Protein AF-A0A817S2N6-F1 (afdb_monomer_lite)

Structure (mmCIF, N/CA/C/O backbone):
data_AF-A0A817S2N6-F1
#
_entry.id   AF-A0A817S2N6-F1
#
loop_
_atom_site.group_PDB
_atom_site.id
_atom_site.type_symbol
_atom_site.label_atom_id
_atom_site.label_alt_id
_atom_site.label_comp_id
_atom_site.label_asym_id
_atom_site.label_entity_id
_atom_site.label_seq_id
_atom_site.pdbx_PDB_ins_code
_atom_site.Cartn_x
_atom_site.Cartn_y
_atom_site.Cartn_z
_atom_site.occupancy
_atom_site.B_iso_or_equiv
_atom_site.auth_seq_id
_atom_site.auth_comp_id
_atom_site.auth_asym_id
_atom_site.auth_atom_id
_atom_site.pdbx_PDB_model_num
ATOM 1 N N . MET A 1 1 ? 34.199 -12.690 -25.382 1.00 47.97 1 MET A N 1
ATOM 2 C CA . MET A 1 1 ? 32.822 -13.001 -24.947 1.00 47.97 1 MET A CA 1
ATOM 3 C C . MET A 1 1 ? 31.916 -11.953 -25.556 1.00 47.97 1 MET A C 1
ATOM 5 O O . MET A 1 1 ? 32.226 -10.777 -25.418 1.00 47.97 1 MET A O 1
ATOM 9 N N . ILE A 1 2 ? 30.901 -12.362 -26.315 1.00 59.56 2 ILE A N 1
ATOM 10 C CA . ILE A 1 2 ? 29.943 -11.425 -26.915 1.00 59.56 2 ILE A CA 1
ATOM 11 C C . ILE A 1 2 ? 29.057 -10.921 -25.774 1.00 59.56 2 ILE A C 1
ATOM 13 O O . ILE A 1 2 ? 28.546 -11.721 -24.993 1.00 59.56 2 ILE A O 1
ATOM 17 N N . ASN A 1 3 ? 28.959 -9.603 -25.618 1.00 66.81 3 ASN A N 1
ATOM 18 C CA . ASN A 1 3 ? 28.071 -8.999 -24.636 1.00 66.81 3 ASN A CA 1
ATOM 19 C C . ASN A 1 3 ? 26.629 -9.190 -25.136 1.00 66.81 3 ASN A C 1
ATOM 21 O O . ASN A 1 3 ? 26.228 -8.535 -26.093 1.00 66.81 3 ASN A O 1
ATOM 25 N N . ASN A 1 4 ? 25.881 -10.119 -24.538 1.00 83.19 4 ASN A N 1
ATOM 26 C CA . ASN A 1 4 ? 24.525 -10.491 -24.972 1.00 83.19 4 ASN A CA 1
ATOM 27 C C . ASN A 1 4 ? 23.438 -9.524 -24.460 1.00 83.19 4 ASN A C 1
ATOM 29 O O . ASN A 1 4 ? 22.272 -9.898 -24.369 1.00 83.19 4 ASN A O 1
ATOM 33 N N . THR A 1 5 ? 23.810 -8.297 -24.092 1.00 90.06 5 THR A N 1
ATOM 34 C CA . THR A 1 5 ? 22.870 -7.281 -23.609 1.00 90.06 5 THR A CA 1
ATOM 35 C C . THR A 1 5 ? 22.311 -6.470 -24.773 1.00 90.06 5 THR A C 1
ATOM 37 O O . THR A 1 5 ? 23.061 -5.891 -25.564 1.00 90.06 5 THR A O 1
ATOM 40 N N . LEU A 1 6 ? 20.982 -6.408 -24.873 1.00 93.06 6 LEU A N 1
ATOM 41 C CA . LEU A 1 6 ? 20.291 -5.548 -25.826 1.00 93.06 6 LEU A CA 1
ATOM 42 C C . LEU A 1 6 ? 20.503 -4.087 -25.422 1.00 93.06 6 LEU A C 1
ATOM 44 O O . LEU A 1 6 ? 20.153 -3.694 -24.314 1.00 93.06 6 LEU A O 1
ATOM 48 N N . GLN A 1 7 ? 21.049 -3.285 -26.331 1.00 94.06 7 GLN A N 1
ATOM 49 C CA . GLN A 1 7 ? 21.168 -1.840 -26.151 1.00 94.06 7 GLN A CA 1
ATOM 50 C C . GLN A 1 7 ? 19.909 -1.173 -26.706 1.00 94.06 7 GLN A C 1
ATOM 52 O O . GLN A 1 7 ? 19.589 -1.352 -27.883 1.00 94.06 7 GLN A O 1
ATOM 57 N N . LEU A 1 8 ? 19.191 -0.431 -25.867 1.00 93.69 8 LEU A N 1
ATOM 58 C CA . LEU A 1 8 ? 17.909 0.182 -26.198 1.00 93.69 8 LEU A CA 1
ATOM 59 C C . LEU A 1 8 ? 17.972 1.696 -25.974 1.00 93.69 8 LEU A C 1
ATOM 61 O O . LEU A 1 8 ? 18.408 2.146 -24.921 1.00 93.69 8 LEU A O 1
ATOM 65 N N . SER A 1 9 ? 17.512 2.474 -26.951 1.00 94.69 9 SER A N 1
ATOM 66 C CA . SER A 1 9 ? 17.372 3.930 -26.849 1.00 94.69 9 SER A CA 1
ATOM 67 C C . SER A 1 9 ? 15.897 4.296 -26.992 1.00 94.69 9 SER A C 1
ATOM 69 O O . SER A 1 9 ? 15.240 3.827 -27.921 1.00 94.69 9 SER A O 1
ATOM 71 N N . LEU A 1 10 ? 15.373 5.085 -26.053 1.00 93.00 10 LEU A N 1
ATOM 72 C CA . LEU A 1 10 ? 13.946 5.396 -25.921 1.00 93.00 10 LEU A CA 1
ATOM 73 C C . LEU A 1 10 ? 13.612 6.896 -25.986 1.00 93.00 10 LEU A C 1
ATOM 75 O O . LEU A 1 10 ? 12.431 7.245 -26.038 1.00 93.00 10 LEU A O 1
ATOM 79 N N . HIS A 1 11 ? 14.601 7.794 -25.991 1.00 92.19 11 HIS A N 1
ATOM 80 C CA . HIS A 1 11 ? 14.368 9.241 -25.991 1.00 92.19 11 HIS A CA 1
ATOM 81 C C . HIS A 1 11 ? 13.501 9.697 -27.178 1.00 92.19 11 HIS A C 1
ATOM 83 O O . HIS A 1 11 ? 13.499 9.098 -28.252 1.00 92.19 11 HIS A O 1
ATOM 89 N N . GLY A 1 12 ? 12.747 10.781 -26.976 1.00 89.94 12 GLY A N 1
ATOM 90 C CA . GLY A 1 12 ? 11.820 11.308 -27.984 1.00 89.94 12 GLY A CA 1
ATOM 91 C C . GLY A 1 12 ? 10.473 10.579 -28.059 1.00 89.94 12 GLY A C 1
ATOM 92 O O . GLY A 1 12 ? 9.650 10.937 -28.899 1.00 89.94 12 GLY A O 1
ATOM 93 N N . ASN A 1 13 ? 10.223 9.607 -27.175 1.00 89.62 13 ASN A N 1
ATOM 94 C CA . ASN A 1 13 ? 8.954 8.885 -27.078 1.00 89.62 13 ASN A CA 1
ATOM 95 C C . ASN A 1 13 ? 8.232 9.190 -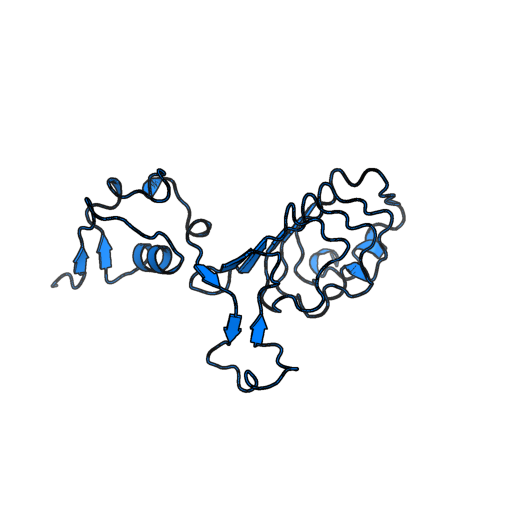25.754 1.00 89.62 13 ASN A C 1
ATOM 97 O O . ASN A 1 13 ? 8.893 9.445 -24.744 1.00 89.62 13 ASN A O 1
ATOM 101 N N . PRO A 1 14 ? 6.888 9.139 -25.722 1.00 87.88 14 PRO A N 1
ATOM 102 C CA . PRO A 1 14 ? 6.148 9.132 -24.466 1.00 87.88 14 PRO A CA 1
ATOM 103 C C . PRO A 1 14 ? 6.422 7.817 -23.724 1.00 87.88 14 PRO A C 1
ATOM 105 O O . PRO A 1 14 ? 6.141 6.739 -24.245 1.00 87.88 14 PRO A O 1
ATOM 108 N N . ILE A 1 15 ? 6.976 7.906 -22.514 1.00 87.88 15 ILE A N 1
ATOM 109 C CA . ILE A 1 15 ? 7.299 6.739 -21.687 1.00 87.88 15 ILE A CA 1
ATOM 110 C C . ILE A 1 15 ? 6.253 6.594 -20.586 1.00 87.88 15 ILE A C 1
ATOM 112 O O . ILE A 1 15 ? 5.996 7.532 -19.830 1.00 87.88 15 ILE A O 1
ATOM 116 N N . ILE A 1 16 ? 5.661 5.404 -20.496 1.00 88.81 16 ILE A N 1
ATOM 117 C CA . ILE A 1 16 ? 4.841 5.003 -19.354 1.00 88.81 16 ILE A CA 1
ATOM 118 C C . ILE A 1 16 ? 5.786 4.388 -18.328 1.00 88.81 16 ILE A C 1
ATOM 120 O O . ILE A 1 16 ? 6.458 3.400 -18.608 1.00 88.81 16 ILE A O 1
ATOM 124 N N . CYS A 1 17 ? 5.851 5.000 -17.153 1.00 88.69 17 CYS A N 1
ATOM 125 C CA . CYS A 1 17 ? 6.746 4.593 -16.077 1.00 88.69 17 CYS A CA 1
ATOM 126 C C . CYS A 1 17 ? 5.993 3.817 -15.004 1.00 88.69 17 CYS A C 1
ATOM 128 O O . CYS A 1 17 ? 5.901 4.241 -13.854 1.00 88.69 17 CYS A O 1
ATOM 130 N N . ASP A 1 18 ? 5.390 2.717 -15.427 1.00 92.12 18 ASP A N 1
ATOM 131 C CA . ASP A 1 18 ? 4.678 1.802 -14.549 1.00 92.12 18 ASP A CA 1
ATOM 132 C C . ASP A 1 18 ? 5.643 0.790 -13.906 1.00 92.12 18 ASP A C 1
ATOM 134 O O . ASP A 1 18 ? 6.869 0.874 -14.044 1.00 92.12 18 ASP A O 1
ATOM 138 N N . CYS A 1 19 ? 5.089 -0.187 -13.192 1.00 91.94 19 CYS A N 1
ATOM 139 C CA . CYS A 1 19 ? 5.872 -1.217 -12.523 1.00 91.94 19 CYS A CA 1
ATOM 140 C C . CYS A 1 19 ? 6.750 -2.053 -13.471 1.00 91.94 19 CYS A C 1
ATOM 142 O O . CYS A 1 19 ? 7.819 -2.503 -13.057 1.00 91.94 19 CYS A O 1
ATOM 144 N N . TRP A 1 20 ? 6.356 -2.226 -14.738 1.00 89.88 20 TRP A N 1
ATOM 145 C CA . TRP A 1 20 ? 7.145 -2.972 -15.720 1.00 89.88 20 TRP A CA 1
ATOM 146 C C . TRP A 1 20 ? 8.377 -2.199 -16.159 1.00 89.88 20 TRP A C 1
ATOM 148 O O . TRP A 1 20 ? 9.447 -2.788 -16.327 1.00 89.88 20 TRP A O 1
ATOM 158 N N . PHE A 1 21 ? 8.253 -0.878 -16.294 1.00 90.31 21 PHE A N 1
ATOM 159 C CA . PHE A 1 21 ? 9.410 -0.028 -16.543 1.00 90.31 21 PHE A CA 1
ATOM 160 C C . PHE A 1 21 ? 10.449 -0.186 -15.425 1.00 90.31 21 PHE A C 1
ATOM 162 O O . PHE A 1 21 ? 11.628 -0.408 -15.706 1.00 90.31 21 PHE A O 1
ATOM 169 N N . GLY A 1 22 ? 10.005 -0.196 -14.164 1.00 86.12 22 GLY A N 1
ATOM 170 C CA . GLY A 1 22 ? 10.863 -0.478 -13.012 1.00 86.12 22 GLY A CA 1
ATOM 171 C C . GLY A 1 22 ? 11.560 -1.844 -13.081 1.00 86.12 22 GLY A C 1
ATOM 172 O O . GLY A 1 22 ? 12.724 -1.957 -12.694 1.00 86.12 22 GLY A O 1
ATOM 173 N N . SER A 1 23 ? 10.904 -2.890 -13.593 1.00 86.50 23 SER A N 1
ATOM 174 C CA . SER A 1 23 ? 11.548 -4.199 -13.800 1.00 86.50 23 SER A CA 1
ATOM 175 C C . SER A 1 23 ? 12.630 -4.149 -14.880 1.00 86.50 23 SER A C 1
ATOM 177 O O . SER A 1 23 ? 13.679 -4.775 -14.733 1.00 86.50 23 SER A O 1
ATOM 179 N N . ILE A 1 24 ? 12.393 -3.399 -15.962 1.00 88.50 24 ILE A N 1
ATOM 180 C CA . ILE A 1 24 ? 13.345 -3.262 -17.072 1.00 88.50 24 ILE A CA 1
ATOM 181 C C . ILE A 1 24 ? 14.620 -2.550 -16.614 1.00 88.50 24 ILE A C 1
ATOM 183 O O . ILE A 1 24 ? 15.704 -2.957 -17.027 1.00 88.50 24 ILE A O 1
ATOM 187 N N . LEU A 1 25 ? 14.517 -1.550 -15.732 1.00 86.19 25 LEU A N 1
ATOM 188 C CA . LEU A 1 25 ? 15.686 -0.850 -15.178 1.00 86.19 25 LEU A CA 1
ATOM 189 C C . LEU A 1 25 ? 16.658 -1.779 -14.437 1.00 86.19 25 LEU A C 1
ATOM 191 O O . LEU A 1 25 ? 17.858 -1.520 -14.430 1.00 86.19 25 LEU A O 1
ATOM 195 N N . ASN A 1 26 ? 16.153 -2.873 -13.865 1.00 84.19 26 ASN A N 1
ATOM 196 C CA . ASN A 1 26 ? 16.953 -3.875 -13.157 1.00 84.19 26 ASN A CA 1
ATOM 197 C C . ASN A 1 26 ? 17.271 -5.112 -14.017 1.00 84.19 26 ASN A C 1
ATOM 199 O O . ASN A 1 26 ? 17.783 -6.112 -13.509 1.00 84.19 26 ASN A O 1
ATOM 203 N N . SER A 1 27 ? 16.959 -5.077 -15.315 1.00 88.06 27 SER A N 1
ATOM 204 C CA . SER A 1 27 ? 17.181 -6.202 -16.221 1.00 88.06 27 SER A CA 1
ATOM 205 C C . SER A 1 27 ? 18.669 -6.435 -16.468 1.00 88.06 27 SER A C 1
ATOM 207 O O . SER A 1 27 ? 19.408 -5.535 -16.854 1.00 88.06 27 SER A O 1
ATOM 209 N N . SER A 1 28 ? 19.108 -7.687 -16.348 1.00 91.06 28 SER A N 1
ATOM 210 C CA . SER A 1 28 ? 20.457 -8.101 -16.751 1.00 91.06 28 SER A CA 1
ATOM 211 C C . SER A 1 28 ? 20.616 -8.253 -18.269 1.00 91.06 28 SER A C 1
ATOM 213 O O . SER A 1 28 ? 21.734 -8.439 -18.751 1.00 91.06 28 SER A O 1
ATOM 215 N N . PHE A 1 29 ? 19.518 -8.183 -19.029 1.00 91.94 29 PHE A N 1
ATOM 216 C CA . PHE A 1 29 ? 19.492 -8.445 -20.472 1.00 91.94 29 PHE A CA 1
ATOM 217 C C . PHE A 1 29 ? 19.252 -7.193 -21.320 1.00 91.94 29 PHE A C 1
ATOM 219 O O . PHE A 1 29 ? 19.600 -7.193 -22.500 1.00 91.94 29 PHE A O 1
ATOM 226 N N . ILE A 1 30 ? 18.666 -6.139 -20.747 1.00 93.19 30 ILE A N 1
ATOM 227 C CA . ILE A 1 30 ? 18.321 -4.896 -21.448 1.00 93.19 30 ILE A CA 1
ATOM 228 C C . ILE A 1 30 ? 19.081 -3.746 -20.798 1.00 93.19 30 ILE A C 1
ATOM 230 O O . ILE A 1 30 ? 18.975 -3.538 -19.596 1.00 93.19 30 ILE A O 1
ATOM 234 N N . ASN A 1 31 ? 19.810 -2.978 -21.603 1.00 92.88 31 ASN A N 1
ATOM 235 C CA . ASN A 1 31 ? 20.480 -1.759 -21.176 1.00 92.88 31 ASN A CA 1
ATOM 236 C C . ASN A 1 31 ? 19.868 -0.552 -21.893 1.00 92.88 31 ASN A C 1
ATOM 238 O O . ASN A 1 31 ? 19.996 -0.428 -23.114 1.00 92.88 31 ASN A O 1
ATOM 242 N N . ILE A 1 32 ? 19.221 0.340 -21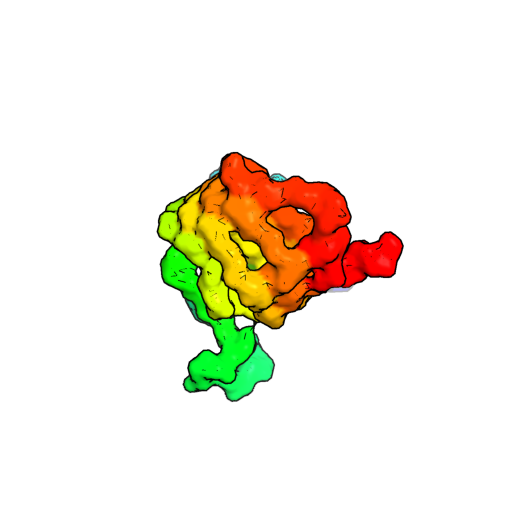.140 1.00 93.50 32 ILE A N 1
ATOM 243 C CA . ILE A 1 32 ? 18.681 1.594 -21.676 1.00 93.50 32 ILE A CA 1
ATOM 244 C C . ILE A 1 32 ? 19.816 2.620 -21.746 1.00 93.50 32 ILE A C 1
ATOM 246 O O . ILE A 1 32 ? 20.280 3.127 -20.727 1.00 93.50 32 ILE A O 1
ATOM 250 N N . THR A 1 33 ? 20.276 2.931 -22.956 1.00 94.06 33 THR A N 1
ATOM 251 C CA . THR A 1 33 ? 21.488 3.734 -23.179 1.00 94.06 33 THR A CA 1
ATOM 252 C C . THR A 1 33 ? 21.296 5.226 -22.925 1.00 94.06 33 THR A C 1
ATOM 254 O O . THR A 1 33 ? 22.266 5.944 -22.703 1.00 94.06 33 THR A O 1
ATOM 257 N N . ASP A 1 34 ? 20.056 5.706 -22.974 1.00 93.81 34 ASP A N 1
ATOM 258 C CA . ASP A 1 34 ? 19.673 7.115 -22.863 1.00 93.81 34 ASP A CA 1
ATOM 259 C C . ASP A 1 34 ? 18.777 7.391 -21.649 1.00 93.81 34 ASP A C 1
ATOM 261 O O . ASP A 1 34 ? 17.991 8.338 -21.648 1.00 93.81 34 ASP A O 1
ATOM 265 N N . LEU A 1 35 ? 18.931 6.588 -20.591 1.00 91.25 35 LEU A N 1
ATOM 266 C CA . LEU A 1 35 ? 18.132 6.661 -19.365 1.00 91.25 35 LEU A CA 1
ATOM 267 C C . LEU A 1 35 ? 18.063 8.078 -18.764 1.00 91.25 35 LEU A C 1
ATOM 269 O O . LEU A 1 35 ? 17.015 8.497 -18.277 1.00 91.25 35 LEU A O 1
ATOM 273 N N . SER A 1 36 ? 19.156 8.843 -18.844 1.00 91.94 36 SER A N 1
ATOM 274 C CA . SER A 1 36 ? 19.243 10.217 -18.327 1.00 91.94 36 SER A CA 1
ATOM 275 C C . SER A 1 36 ? 18.362 11.229 -19.069 1.00 91.94 36 SER A C 1
ATOM 277 O O . SER A 1 36 ? 18.071 12.293 -18.521 1.00 91.94 36 SER A O 1
ATOM 279 N N . LEU A 1 37 ? 17.937 10.912 -20.295 1.00 92.94 37 LEU A N 1
ATOM 280 C CA . LEU A 1 37 ? 17.066 11.753 -21.118 1.00 92.94 37 LEU A CA 1
ATOM 281 C C . LEU A 1 37 ? 15.582 11.424 -20.929 1.00 92.94 37 LEU A C 1
ATOM 283 O O . LEU A 1 37 ? 14.726 12.169 -21.407 1.00 92.94 37 LEU A O 1
ATOM 287 N N . LEU A 1 38 ? 15.270 10.316 -20.257 1.00 92.00 38 LEU A N 1
ATOM 288 C CA . LEU A 1 38 ? 13.899 9.877 -20.051 1.00 92.00 38 LEU A CA 1
ATOM 289 C C . LEU A 1 38 ? 13.261 10.604 -18.865 1.00 92.00 38 LEU A C 1
ATOM 291 O O . LEU A 1 38 ? 13.922 10.971 -17.886 1.00 92.00 38 LEU A O 1
ATOM 295 N N . GLN A 1 39 ? 11.950 10.811 -18.966 1.00 89.50 39 GLN A N 1
ATOM 296 C CA . GLN A 1 39 ? 11.157 11.489 -17.949 1.00 89.50 39 GLN A CA 1
ATOM 297 C C . GLN A 1 39 ? 9.837 10.758 -17.708 1.00 89.50 39 GLN A C 1
ATOM 299 O O . GLN A 1 39 ? 9.187 10.313 -18.652 1.00 89.50 39 GLN A O 1
ATOM 304 N N . CYS A 1 40 ? 9.423 10.723 -16.446 1.00 86.19 40 CYS A N 1
ATOM 305 C CA . CYS A 1 40 ? 8.146 10.195 -15.980 1.00 86.19 40 CYS A CA 1
ATOM 306 C C . CYS A 1 40 ? 7.390 11.325 -15.291 1.00 86.19 40 CYS A C 1
ATOM 308 O O . CYS A 1 40 ? 7.898 11.881 -14.321 1.00 86.19 40 CYS A O 1
ATOM 310 N N . ASN A 1 41 ? 6.200 11.702 -15.768 1.00 83.06 41 ASN A N 1
ATOM 311 C CA . ASN A 1 41 ? 5.416 12.797 -15.171 1.00 83.06 41 ASN A CA 1
ATOM 312 C C . ASN A 1 41 ? 6.258 14.069 -14.919 1.00 83.06 41 ASN A C 1
ATOM 314 O O . ASN A 1 41 ? 6.224 14.640 -13.830 1.00 83.06 41 ASN A O 1
ATOM 318 N N . SER A 1 42 ? 7.081 14.463 -15.899 1.00 84.88 42 SER A N 1
ATOM 319 C CA . SER A 1 42 ? 8.016 15.604 -15.820 1.00 84.88 42 SER A CA 1
ATOM 320 C C . SER A 1 42 ? 9.158 15.480 -14.795 1.00 84.88 42 SER A C 1
ATOM 322 O O . SER A 1 42 ? 9.854 16.461 -14.541 1.00 84.88 42 SER A O 1
ATOM 324 N N . HIS A 1 43 ? 9.401 14.290 -14.245 1.00 86.50 43 HIS A N 1
ATOM 325 C CA . HIS A 1 43 ? 10.529 13.995 -13.361 1.00 86.50 43 HIS A CA 1
ATOM 326 C C . HIS A 1 43 ? 11.576 13.151 -14.088 1.00 86.50 43 HIS A C 1
ATOM 328 O O . HIS A 1 43 ? 11.235 12.249 -14.851 1.00 86.50 43 HIS A O 1
ATOM 334 N N . SER A 1 44 ? 12.859 13.438 -13.858 1.00 87.81 44 SER A N 1
ATOM 335 C CA . SER A 1 44 ? 13.949 12.620 -14.400 1.00 87.81 44 SER A CA 1
ATOM 336 C C . SER A 1 44 ? 13.990 11.260 -13.709 1.00 87.81 44 SER A C 1
ATOM 338 O O . SER A 1 44 ? 13.974 11.192 -12.480 1.00 87.81 44 SER A O 1
ATOM 340 N N . ILE A 1 45 ? 14.134 10.199 -14.505 1.00 87.88 45 ILE A N 1
ATOM 341 C CA . ILE A 1 45 ? 14.218 8.815 -14.017 1.00 87.88 45 ILE A CA 1
ATOM 342 C C . ILE A 1 45 ? 15.406 8.608 -13.074 1.00 87.88 45 ILE A C 1
ATOM 344 O O . ILE A 1 45 ? 15.309 7.848 -12.117 1.00 87.88 45 ILE A O 1
ATOM 348 N N . MET A 1 46 ? 16.499 9.345 -13.279 1.00 85.88 46 MET A N 1
ATOM 349 C CA . MET A 1 46 ? 17.706 9.260 -12.446 1.00 85.88 46 MET A CA 1
ATOM 350 C C . MET A 1 46 ? 17.472 9.650 -10.979 1.00 85.88 46 MET A C 1
ATOM 352 O O . MET A 1 46 ? 18.280 9.300 -10.124 1.00 85.88 46 MET A O 1
ATOM 356 N N . ASN A 1 47 ? 16.390 10.379 -10.694 1.00 84.94 47 ASN A N 1
ATOM 357 C CA . ASN A 1 4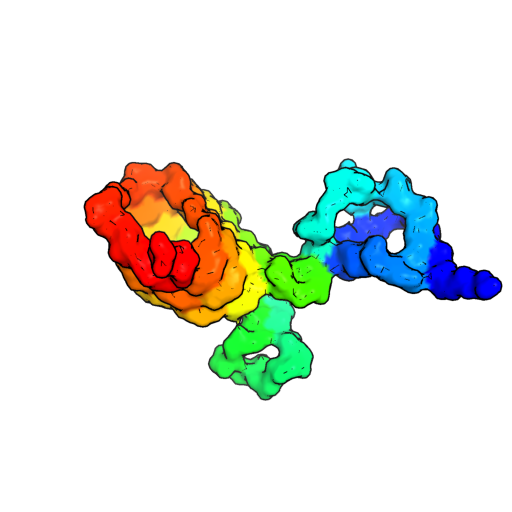7 ? 16.043 10.843 -9.351 1.00 84.94 47 ASN A CA 1
ATOM 358 C C . ASN A 1 47 ? 14.920 10.013 -8.707 1.00 84.94 47 ASN A C 1
ATOM 360 O O . ASN A 1 47 ? 14.456 10.370 -7.626 1.00 84.94 47 ASN A O 1
ATOM 364 N N . MET A 1 48 ? 14.451 8.955 -9.373 1.00 84.75 48 MET A N 1
ATOM 365 C CA . MET A 1 48 ? 13.358 8.104 -8.903 1.00 84.75 48 MET A CA 1
ATOM 366 C C . MET A 1 48 ? 13.908 6.829 -8.253 1.00 84.75 48 MET A C 1
ATOM 368 O O . MET A 1 48 ? 14.920 6.284 -8.692 1.00 84.75 48 MET A O 1
ATOM 372 N N . SER A 1 49 ? 13.242 6.351 -7.203 1.00 84.00 49 SER A N 1
ATOM 373 C CA . SER A 1 49 ? 13.499 5.051 -6.580 1.00 84.00 49 SER A CA 1
ATOM 374 C C . SER A 1 49 ? 12.616 3.960 -7.194 1.00 84.00 49 SER A C 1
ATOM 376 O O . SER A 1 49 ? 11.646 4.243 -7.899 1.00 84.00 49 SER A O 1
ATOM 378 N N . GLN A 1 50 ? 12.928 2.692 -6.900 1.00 79.38 50 GLN A N 1
ATOM 379 C CA . GLN A 1 50 ? 12.143 1.548 -7.376 1.00 79.38 50 GLN A CA 1
ATOM 380 C C . GLN A 1 50 ? 10.664 1.644 -6.968 1.00 79.38 50 GLN A C 1
ATOM 382 O O . GLN A 1 50 ? 9.784 1.311 -7.757 1.00 79.38 50 GLN A O 1
ATOM 387 N N . ASP A 1 51 ? 10.392 2.167 -5.772 1.00 80.31 51 ASP A N 1
ATOM 388 C CA . ASP A 1 51 ? 9.040 2.304 -5.218 1.00 80.31 51 ASP A CA 1
ATOM 389 C C . ASP A 1 51 ? 8.177 3.328 -5.975 1.00 80.31 51 ASP A C 1
ATOM 391 O O . ASP A 1 51 ? 6.967 3.393 -5.775 1.00 80.31 51 ASP A O 1
ATOM 395 N N . ASN A 1 52 ? 8.775 4.136 -6.860 1.00 85.31 52 ASN A N 1
ATOM 396 C CA . ASN A 1 52 ? 8.030 5.061 -7.711 1.00 85.31 52 ASN A CA 1
ATOM 397 C C . ASN A 1 52 ? 7.409 4.389 -8.948 1.00 85.31 52 ASN A C 1
ATOM 399 O O . ASN A 1 52 ? 6.562 5.005 -9.596 1.00 85.31 52 ASN A O 1
ATOM 403 N N . PHE A 1 53 ? 7.814 3.161 -9.284 1.00 91.44 53 PHE A N 1
ATOM 404 C CA . PHE A 1 53 ? 7.330 2.427 -10.454 1.00 91.44 53 PHE A CA 1
ATOM 405 C C . PHE A 1 53 ? 6.228 1.452 -10.044 1.00 91.44 53 PHE A C 1
ATOM 407 O O . PHE A 1 53 ? 6.493 0.326 -9.623 1.00 91.44 53 PHE A O 1
ATOM 414 N N . LEU A 1 54 ? 4.977 1.897 -10.170 1.00 93.75 54 LEU A N 1
ATOM 415 C CA . LEU A 1 54 ? 3.803 1.152 -9.722 1.00 93.75 54 LEU A CA 1
ATOM 416 C C . LEU A 1 54 ? 2.788 0.980 -10.855 1.00 93.75 54 LEU A C 1
ATOM 418 O O . LEU A 1 54 ? 2.604 1.868 -11.687 1.00 93.75 54 LEU A O 1
ATOM 422 N N . CYS A 1 55 ? 2.114 -0.164 -10.868 1.00 94.75 55 CYS A N 1
ATOM 423 C CA . CYS A 1 55 ? 0.994 -0.457 -11.750 1.00 94.75 55 CYS A CA 1
ATOM 424 C C . CYS A 1 55 ? -0.313 -0.344 -10.974 1.00 94.75 55 CYS A C 1
ATOM 426 O O . CYS A 1 55 ? -0.399 -0.794 -9.832 1.00 94.75 55 CYS A O 1
ATOM 428 N N . SER A 1 56 ? -1.331 0.245 -11.598 1.00 95.06 56 SER A N 1
ATOM 429 C CA . SER A 1 56 ? -2.684 0.256 -11.053 1.00 95.06 56 SER A CA 1
ATOM 430 C C . SER A 1 56 ? -3.473 -0.963 -11.514 1.00 95.06 56 SER A C 1
ATOM 432 O O . SER A 1 56 ? -3.270 -1.474 -12.616 1.00 95.06 56 SER A O 1
ATOM 434 N N . TYR A 1 57 ? -4.403 -1.416 -10.678 1.00 94.31 57 TYR A N 1
ATOM 435 C CA . TYR A 1 57 ? -5.309 -2.504 -11.024 1.00 94.31 57 TYR A CA 1
ATOM 436 C C . TYR A 1 57 ? -6.696 -2.267 -10.420 1.00 94.31 57 TYR A C 1
ATOM 438 O O . TYR A 1 57 ? -6.835 -1.644 -9.368 1.00 94.31 57 TYR A O 1
ATOM 446 N N . SER A 1 58 ? -7.730 -2.761 -11.100 1.00 93.06 58 SER A N 1
ATOM 447 C CA . SER A 1 58 ? -9.105 -2.800 -10.582 1.00 93.06 58 SER A CA 1
ATOM 448 C C . SER A 1 58 ? -9.455 -4.167 -9.998 1.00 93.06 58 SER A C 1
ATOM 450 O O . SER A 1 58 ? -10.167 -4.257 -9.004 1.00 93.06 58 SER A O 1
ATOM 452 N N . GLN A 1 59 ? -8.929 -5.229 -10.601 1.00 91.00 59 GLN A N 1
ATOM 453 C CA . GLN A 1 59 ? -9.032 -6.604 -10.132 1.00 91.00 59 GLN A CA 1
ATOM 454 C C . GLN A 1 59 ? -7.749 -7.353 -10.486 1.00 91.00 59 GLN A C 1
ATOM 456 O O . GLN A 1 59 ? -7.158 -7.116 -11.543 1.00 91.00 59 GLN A O 1
ATOM 461 N N . TYR A 1 60 ? -7.317 -8.243 -9.605 1.00 89.69 60 TYR A N 1
ATOM 462 C CA . TYR A 1 60 ? -6.170 -9.106 -9.824 1.00 89.69 60 TYR A CA 1
ATOM 463 C C . TYR A 1 60 ? -6.435 -10.482 -9.226 1.00 89.69 60 TYR A C 1
ATOM 465 O O . TYR A 1 60 ? -6.906 -10.615 -8.099 1.00 89.69 60 TYR A O 1
ATOM 473 N N . CYS A 1 61 ? -6.104 -11.503 -10.001 1.00 88.62 61 CYS A N 1
ATOM 474 C CA . CYS A 1 61 ? -6.141 -12.894 -9.597 1.00 88.62 61 CYS A CA 1
ATOM 475 C C . CYS A 1 61 ? -4.736 -13.452 -9.811 1.00 88.62 61 CYS A C 1
ATOM 477 O O . CYS A 1 61 ? -4.226 -13.418 -10.935 1.00 88.62 61 CYS A O 1
ATOM 479 N N . ALA A 1 62 ? -4.101 -13.926 -8.739 1.00 82.81 62 ALA A N 1
ATOM 480 C CA . ALA A 1 62 ? -2.783 -14.540 -8.843 1.00 82.81 62 ALA A CA 1
ATOM 481 C C . ALA A 1 62 ? -2.848 -15.807 -9.713 1.00 82.81 62 ALA A C 1
ATOM 483 O O . ALA A 1 62 ? -3.839 -16.534 -9.698 1.00 82.81 62 ALA A O 1
ATOM 484 N N . SER A 1 63 ? -1.801 -16.088 -10.490 1.00 83.62 63 SER A N 1
ATOM 485 C CA . SER A 1 63 ? -1.808 -17.206 -11.450 1.00 83.62 63 SER A CA 1
ATOM 486 C C . SER A 1 63 ? -1.939 -18.592 -10.805 1.00 83.62 63 SER A C 1
ATOM 488 O O . SER A 1 63 ? -2.339 -19.545 -11.465 1.00 83.62 63 SER A O 1
ATOM 490 N N . ASP A 1 64 ? -1.571 -18.714 -9.533 1.00 85.62 64 ASP A N 1
ATOM 491 C CA . ASP A 1 64 ? -1.689 -19.912 -8.699 1.00 85.62 64 ASP A CA 1
ATOM 492 C C . ASP A 1 64 ? -3.034 -19.999 -7.949 1.00 85.62 64 ASP A C 1
ATOM 494 O O . ASP A 1 64 ? -3.322 -20.997 -7.283 1.00 85.62 64 ASP A O 1
ATOM 498 N N . CYS A 1 65 ? -3.896 -18.991 -8.092 1.00 88.56 65 CYS A N 1
ATOM 499 C CA . CYS A 1 65 ? -5.203 -18.937 -7.460 1.00 88.56 65 CYS A CA 1
ATOM 500 C C . CYS A 1 65 ? -6.226 -19.799 -8.214 1.00 88.56 65 CYS A C 1
ATOM 502 O O . CYS A 1 65 ? -6.536 -19.564 -9.380 1.00 88.56 65 CYS A O 1
ATOM 504 N N . SER A 1 66 ? -6.796 -20.796 -7.533 1.00 90.75 66 SER A N 1
ATOM 505 C CA . SER A 1 66 ? -7.759 -21.737 -8.135 1.00 90.75 66 SER A CA 1
ATOM 506 C C . SER A 1 66 ? -9.230 -21.332 -7.968 1.00 90.75 66 SER A C 1
ATOM 508 O O . SER A 1 66 ? -10.108 -22.055 -8.432 1.00 90.75 66 SER A O 1
ATOM 510 N N . CYS A 1 67 ? -9.523 -20.227 -7.274 1.00 91.00 67 CYS A N 1
ATOM 511 C CA . CYS A 1 67 ? -10.880 -19.880 -6.838 1.00 91.00 67 CYS A CA 1
ATOM 512 C C . CYS A 1 67 ? -11.466 -18.601 -7.453 1.00 91.00 67 CYS A C 1
ATOM 514 O O . CYS A 1 67 ? -12.524 -18.173 -7.009 1.00 91.00 67 CYS A O 1
ATOM 516 N N . CYS A 1 68 ? -10.820 -17.980 -8.445 1.00 85.75 68 CYS A N 1
ATOM 517 C CA . CYS A 1 68 ? -11.186 -16.624 -8.892 1.00 85.75 68 CYS A CA 1
ATOM 518 C C . CYS A 1 68 ? -12.577 -16.483 -9.523 1.00 85.75 68 CYS A C 1
ATOM 520 O O . CYS A 1 68 ? -13.061 -15.365 -9.672 1.00 85.75 68 CYS A O 1
ATOM 522 N N . ASP A 1 69 ? -13.237 -17.596 -9.838 1.00 86.94 69 ASP A N 1
ATOM 523 C CA . ASP A 1 69 ? -14.627 -17.608 -10.299 1.00 86.94 69 ASP A CA 1
ATOM 524 C C . ASP A 1 69 ? -15.651 -17.584 -9.143 1.00 86.94 69 ASP A C 1
ATOM 526 O O . ASP A 1 69 ? -16.857 -17.513 -9.384 1.00 86.94 69 ASP A O 1
ATOM 530 N N . PHE A 1 70 ? -15.201 -17.660 -7.884 1.00 86.38 70 PHE A N 1
ATOM 531 C CA . PHE A 1 70 ? -16.051 -17.700 -6.693 1.00 86.38 70 PHE A CA 1
ATOM 532 C C . PHE A 1 70 ? -15.965 -16.400 -5.884 1.00 86.38 70 PHE A C 1
ATOM 534 O O . PHE A 1 70 ? -14.904 -15.797 -5.751 1.00 86.38 70 PHE A O 1
ATOM 541 N N . GLU A 1 71 ? -17.087 -16.006 -5.273 1.00 75.12 71 GLU A N 1
ATOM 542 C CA . GLU A 1 71 ? -17.170 -14.803 -4.428 1.00 75.12 71 GLU A CA 1
ATOM 543 C C . GLU A 1 71 ? -16.306 -14.900 -3.159 1.00 75.12 71 GLU A C 1
ATOM 545 O O . GLU A 1 71 ? -15.765 -13.899 -2.697 1.00 75.12 71 GLU A O 1
ATOM 550 N N . ALA A 1 72 ? -16.146 -16.103 -2.605 1.00 79.81 72 ALA A N 1
ATOM 551 C CA . ALA A 1 72 ? -15.286 -16.364 -1.455 1.00 79.81 72 ALA A CA 1
ATOM 552 C C . ALA A 1 72 ? -13.903 -16.838 -1.928 1.00 79.81 72 ALA A C 1
ATOM 554 O O . ALA A 1 72 ? -13.592 -18.028 -1.858 1.00 79.81 72 ALA A O 1
ATOM 555 N N . CYS A 1 73 ? -13.106 -15.914 -2.468 1.00 84.62 73 CYS A N 1
ATOM 556 C CA . CYS A 1 73 ? -11.760 -16.205 -2.949 1.00 84.62 73 CYS A CA 1
ATOM 557 C C . CYS A 1 73 ? -10.740 -15.190 -2.433 1.00 84.62 73 CYS A C 1
ATOM 559 O O . CYS A 1 73 ? -10.637 -14.073 -2.933 1.00 84.62 73 CYS A O 1
ATOM 561 N N . ASP A 1 74 ? -9.945 -15.621 -1.461 1.00 78.00 74 ASP A N 1
ATOM 562 C CA . ASP A 1 74 ? -8.987 -14.775 -0.746 1.00 78.00 74 ASP A CA 1
ATOM 563 C C . ASP A 1 74 ? -7.867 -14.227 -1.656 1.00 78.00 74 ASP A C 1
ATOM 565 O O . ASP A 1 74 ? -7.407 -13.097 -1.496 1.00 78.00 74 ASP A O 1
ATOM 569 N N . CYS A 1 75 ? -7.477 -14.991 -2.684 1.00 83.25 75 CYS A N 1
ATOM 570 C CA . CYS A 1 75 ? -6.483 -14.579 -3.680 1.00 83.25 75 CYS A CA 1
ATOM 571 C C . CYS A 1 75 ? -7.060 -13.784 -4.866 1.00 83.25 75 CYS A C 1
ATOM 573 O O . CYS A 1 75 ? -6.299 -13.363 -5.743 1.00 83.25 75 CYS A O 1
ATOM 575 N N . HIS A 1 76 ? -8.375 -13.533 -4.886 1.00 88.19 76 HIS A N 1
ATOM 576 C CA . HIS A 1 76 ? -9.001 -12.608 -5.826 1.00 88.19 76 HIS A CA 1
ATOM 577 C C . HIS A 1 76 ? -9.082 -11.209 -5.203 1.00 88.19 76 HIS A C 1
ATOM 579 O O . HIS A 1 76 ? -9.962 -10.888 -4.407 1.00 88.19 76 HIS A O 1
ATOM 585 N N . SER A 1 77 ? -8.129 -10.358 -5.570 1.00 87.31 77 SER A N 1
ATOM 586 C CA . SER A 1 77 ? -8.028 -8.991 -5.065 1.00 87.31 77 SER A CA 1
ATOM 587 C C . SER A 1 77 ? -8.864 -8.045 -5.920 1.00 87.31 77 SER A C 1
ATOM 589 O O . SER A 1 77 ? -8.524 -7.786 -7.074 1.00 87.31 77 SER A O 1
ATOM 591 N N . VAL A 1 78 ? -9.931 -7.493 -5.345 1.00 88.81 78 VAL A N 1
ATOM 592 C CA . VAL A 1 78 ? -10.750 -6.448 -5.974 1.00 88.81 78 VAL A CA 1
ATOM 593 C C . VAL A 1 78 ? -10.413 -5.106 -5.336 1.00 88.81 78 VAL A C 1
ATOM 595 O O . VAL A 1 78 ? -10.461 -4.960 -4.116 1.00 88.81 78 VAL A O 1
ATOM 598 N N . CYS A 1 79 ? -10.065 -4.120 -6.159 1.00 92.25 79 CYS A N 1
ATOM 599 C CA . CYS A 1 79 ? -9.814 -2.772 -5.676 1.00 92.25 79 CYS A CA 1
ATOM 600 C C . CYS A 1 79 ? -11.145 -2.064 -5.363 1.00 92.25 79 CYS A C 1
ATOM 602 O O . CYS A 1 79 ? -12.017 -2.031 -6.237 1.00 92.25 79 CYS A O 1
ATOM 604 N N . PRO A 1 80 ? -11.322 -1.468 -4.166 1.00 91.12 80 PRO A N 1
ATOM 605 C CA . PRO A 1 80 ? -12.516 -0.683 -3.864 1.00 91.12 80 PRO A CA 1
ATOM 606 C C . PRO A 1 80 ? -12.697 0.476 -4.853 1.00 91.12 80 PRO A C 1
ATOM 608 O O . PRO A 1 80 ? -11.727 1.142 -5.214 1.00 91.12 80 PRO A O 1
ATOM 611 N N . SER A 1 81 ? -13.938 0.748 -5.263 1.00 90.94 81 SER A N 1
ATOM 612 C CA . SER A 1 81 ? -14.273 1.740 -6.300 1.00 90.94 81 SER A CA 1
ATOM 613 C C . SER A 1 81 ? -13.819 3.166 -5.985 1.00 90.94 81 SER A C 1
ATOM 615 O O . SER A 1 81 ? -13.541 3.960 -6.883 1.00 90.94 81 SER A O 1
ATOM 617 N N . GLU A 1 82 ? -13.762 3.502 -4.706 1.00 92.88 82 GLU A N 1
ATOM 618 C CA . GLU A 1 82 ? -13.375 4.800 -4.183 1.00 92.88 82 GLU A CA 1
ATOM 619 C C . GLU A 1 82 ? -11.852 4.951 -4.105 1.00 92.88 82 GLU A C 1
ATOM 621 O O . GLU A 1 82 ? -11.354 6.068 -3.967 1.00 92.88 82 GLU A O 1
ATOM 626 N N . CYS A 1 83 ? -11.110 3.849 -4.206 1.00 95.31 83 CYS A N 1
ATOM 627 C CA . CYS A 1 83 ? -9.682 3.793 -3.948 1.00 95.31 83 CYS A CA 1
ATOM 628 C C . CYS A 1 83 ? -8.865 3.591 -5.230 1.00 95.31 83 CYS A C 1
ATOM 630 O O . CYS A 1 83 ? -9.366 3.221 -6.290 1.00 95.31 83 CYS A O 1
ATOM 632 N N . LEU A 1 84 ? -7.565 3.855 -5.122 1.00 95.81 84 LEU A N 1
ATOM 633 C CA . LEU A 1 84 ? -6.562 3.514 -6.122 1.00 95.81 84 LEU A CA 1
ATOM 634 C C . LEU A 1 84 ? -5.654 2.430 -5.540 1.00 95.81 84 LEU A C 1
ATOM 636 O O . LEU A 1 84 ? -4.980 2.666 -4.538 1.00 95.81 84 LEU A O 1
ATOM 640 N N . CYS A 1 85 ? -5.621 1.261 -6.171 1.00 96.06 85 CYS A N 1
ATOM 641 C CA . CYS A 1 85 ? -4.743 0.169 -5.770 1.00 96.06 85 CYS A CA 1
ATOM 642 C C . CYS A 1 85 ? -3.535 0.111 -6.697 1.00 96.06 85 CYS A C 1
ATOM 644 O O . CYS A 1 85 ? -3.678 0.174 -7.920 1.00 96.06 85 CYS A O 1
ATOM 646 N N . LEU A 1 86 ? -2.352 0.025 -6.098 1.00 95.75 86 LEU A N 1
ATOM 647 C CA . LEU A 1 86 ? -1.060 0.097 -6.760 1.00 95.75 86 LEU A CA 1
ATOM 648 C C . LEU A 1 86 ? -0.182 -1.065 -6.310 1.00 95.75 86 LEU A C 1
ATOM 650 O O . LEU A 1 86 ? -0.196 -1.430 -5.136 1.00 95.75 86 LEU A O 1
ATOM 654 N N . HIS A 1 87 ? 0.614 -1.606 -7.222 1.00 94.75 87 HIS A N 1
ATOM 655 C CA . HIS A 1 87 ? 1.592 -2.632 -6.891 1.00 94.75 87 HIS A CA 1
ATOM 656 C C . HIS A 1 87 ? 2.897 -2.449 -7.666 1.00 94.75 87 HIS A C 1
ATOM 658 O O . HIS A 1 87 ? 2.907 -1.895 -8.769 1.00 94.75 87 HIS A O 1
ATOM 664 N N . ASP A 1 88 ? 4.004 -2.928 -7.106 1.00 92.94 88 ASP A N 1
ATOM 665 C CA . ASP A 1 88 ? 5.238 -3.116 -7.864 1.00 92.94 88 ASP A CA 1
ATOM 666 C C . ASP A 1 88 ? 5.193 -4.426 -8.671 1.00 92.94 88 ASP A C 1
ATOM 668 O O . ASP A 1 88 ? 4.295 -5.256 -8.522 1.00 92.94 88 ASP A O 1
ATOM 672 N N . SER A 1 89 ? 6.187 -4.655 -9.530 1.00 91.25 89 SER A N 1
ATOM 673 C CA . SER A 1 89 ? 6.199 -5.839 -10.401 1.00 91.25 89 SER A CA 1
ATOM 674 C C . SER A 1 89 ? 6.249 -7.176 -9.649 1.00 91.25 89 SER A C 1
ATOM 676 O O . SER A 1 89 ? 5.871 -8.202 -10.211 1.00 91.25 89 SER A O 1
ATOM 678 N N . SER A 1 90 ? 6.723 -7.171 -8.397 1.00 89.94 90 SER A N 1
ATOM 679 C CA . SER A 1 90 ? 6.855 -8.370 -7.564 1.00 89.94 90 SER A CA 1
ATOM 680 C C . SER A 1 90 ? 5.690 -8.591 -6.597 1.00 89.94 90 SER A C 1
ATOM 682 O O . SER A 1 90 ? 5.658 -9.628 -5.938 1.00 89.94 90 SER A O 1
ATOM 684 N N . TRP A 1 91 ? 4.738 -7.651 -6.523 1.00 90.25 91 TRP A N 1
ATOM 685 C CA . TRP A 1 91 ? 3.653 -7.626 -5.534 1.00 90.25 91 TRP A CA 1
ATOM 686 C C . TRP A 1 91 ? 4.123 -7.594 -4.069 1.00 90.25 91 TRP A C 1
ATOM 688 O O . TRP A 1 91 ? 3.326 -7.826 -3.160 1.00 90.25 91 TRP A O 1
ATOM 698 N N . LEU A 1 92 ? 5.399 -7.283 -3.821 1.00 89.69 92 LEU A N 1
ATOM 699 C CA . LEU A 1 92 ? 5.939 -7.092 -2.473 1.00 89.69 92 LEU A CA 1
ATOM 700 C C . LEU A 1 92 ? 5.586 -5.712 -1.916 1.00 89.69 92 LEU A C 1
ATOM 702 O O . LEU A 1 92 ? 5.446 -5.555 -0.706 1.00 89.69 92 LEU A O 1
ATOM 706 N N . ASN A 1 93 ? 5.408 -4.724 -2.792 1.00 92.31 93 ASN A N 1
ATOM 707 C CA . ASN A 1 93 ? 4.864 -3.421 -2.450 1.00 92.31 93 ASN A CA 1
ATOM 708 C C . ASN A 1 93 ? 3.447 -3.348 -3.006 1.00 92.31 93 ASN A C 1
ATOM 710 O O . ASN A 1 93 ? 3.260 -3.226 -4.214 1.00 92.31 93 ASN A O 1
ATOM 714 N N . HIS A 1 94 ? 2.454 -3.413 -2.124 1.00 94.06 94 HIS A N 1
ATOM 715 C CA . HIS A 1 94 ? 1.048 -3.378 -2.484 1.00 94.06 94 HIS A CA 1
ATOM 716 C C . HIS A 1 94 ? 0.335 -2.303 -1.662 1.00 94.06 94 HIS A C 1
ATOM 718 O O . HIS A 1 94 ? 0.152 -2.424 -0.452 1.00 94.06 94 HIS A O 1
ATOM 724 N N . ILE A 1 95 ? -0.065 -1.232 -2.338 1.00 96.25 95 ILE A N 1
ATOM 725 C CA . ILE A 1 95 ? -0.534 0.009 -1.733 1.00 96.25 95 ILE A CA 1
ATOM 726 C C . ILE A 1 95 ? -1.997 0.228 -2.110 1.00 96.25 95 ILE A C 1
ATOM 728 O O . ILE A 1 95 ? -2.349 0.190 -3.288 1.00 96.25 95 ILE A O 1
ATOM 732 N N . VAL A 1 96 ? -2.845 0.528 -1.129 1.00 96.50 96 VAL A N 1
ATOM 733 C CA . VAL A 1 96 ? -4.226 0.971 -1.365 1.00 96.50 96 VAL A CA 1
ATOM 734 C C . VAL A 1 96 ? -4.390 2.409 -0.876 1.00 96.50 96 VAL A C 1
ATOM 736 O O . VAL A 1 96 ? -4.202 2.718 0.302 1.00 96.50 96 VAL A O 1
ATOM 739 N N . GLN A 1 97 ? -4.737 3.297 -1.806 1.00 97.25 97 GLN A N 1
ATOM 740 C CA . GLN A 1 97 ? -4.879 4.738 -1.610 1.00 97.25 97 GLN A CA 1
ATOM 741 C C . GLN A 1 97 ? -6.354 5.153 -1.641 1.00 97.25 97 GLN A C 1
ATOM 743 O O . GLN A 1 97 ? -6.969 5.244 -2.704 1.00 97.25 97 GLN A O 1
ATOM 748 N N . CYS A 1 98 ? -6.913 5.431 -0.467 1.00 97.00 98 CYS A N 1
ATOM 749 C CA . CYS A 1 98 ? -8.311 5.793 -0.236 1.00 97.00 98 CYS A CA 1
ATOM 750 C C . CYS A 1 98 ? -8.465 7.199 0.377 1.00 97.00 98 CYS A C 1
ATOM 752 O O . CYS A 1 98 ? -9.486 7.500 0.997 1.00 97.00 98 CYS A O 1
ATOM 754 N N . GLN A 1 99 ? -7.460 8.070 0.259 1.00 97.25 99 GLN A N 1
ATOM 755 C CA . GLN A 1 99 ? -7.494 9.409 0.850 1.00 97.25 99 GLN A CA 1
ATOM 756 C C . GLN A 1 99 ? -8.517 10.335 0.178 1.00 97.25 99 GLN A C 1
ATOM 758 O O . GLN A 1 99 ? -8.701 10.273 -1.041 1.00 97.25 99 GLN A O 1
ATOM 763 N N . GLN A 1 100 ? -9.126 11.235 0.961 1.00 97.25 100 GLN A N 1
ATOM 764 C CA . GLN A 1 100 ? -10.050 12.274 0.472 1.00 97.25 100 GLN A CA 1
ATOM 765 C C . GLN A 1 100 ? -11.284 11.720 -0.266 1.00 97.25 100 GLN A C 1
ATOM 767 O O . GLN A 1 100 ? -11.725 12.268 -1.279 1.00 97.25 100 GLN A O 1
ATOM 772 N N . ARG A 1 101 ? -11.856 10.614 0.227 1.00 96.19 101 ARG A N 1
ATOM 773 C CA . ARG A 1 101 ? -12.972 9.901 -0.425 1.00 96.19 101 ARG A CA 1
ATOM 774 C C . ARG A 1 101 ? -14.303 9.998 0.317 1.00 96.19 101 ARG A C 1
ATOM 776 O O . ARG A 1 101 ? -15.288 9.426 -0.134 1.00 96.19 101 ARG A O 1
ATOM 783 N N . ASN A 1 102 ? -14.361 10.767 1.406 1.00 96.00 102 ASN A N 1
ATOM 784 C CA . ASN A 1 102 ? -15.526 10.879 2.293 1.00 96.00 102 ASN A CA 1
ATOM 785 C C . ASN A 1 102 ? -15.963 9.535 2.904 1.00 96.00 102 ASN A C 1
ATOM 787 O O . ASN A 1 102 ? -17.146 9.339 3.172 1.00 96.00 102 ASN A O 1
ATOM 791 N N . LEU A 1 103 ? -15.020 8.621 3.135 1.00 95.62 103 LEU A N 1
ATOM 792 C CA . LEU A 1 103 ? -15.307 7.307 3.712 1.00 95.62 103 LEU A CA 1
ATOM 793 C C . LEU A 1 103 ? -15.629 7.421 5.203 1.00 95.62 103 LEU A C 1
ATOM 795 O O . LEU A 1 103 ? -15.069 8.266 5.901 1.00 95.62 103 LEU A O 1
ATOM 799 N N . PHE A 1 104 ? -16.518 6.560 5.688 1.00 95.44 104 PHE A N 1
ATOM 800 C CA . PHE A 1 104 ? -16.920 6.503 7.100 1.00 95.44 104 PHE A CA 1
ATOM 801 C C . PHE A 1 104 ? -16.385 5.256 7.816 1.00 95.44 104 PHE A C 1
ATOM 803 O O . PHE A 1 104 ? -16.401 5.201 9.046 1.00 95.44 104 PHE A O 1
ATOM 810 N N . ASP A 1 105 ? -15.879 4.284 7.060 1.00 92.69 105 ASP A N 1
ATOM 811 C CA . ASP A 1 105 ? -15.289 3.040 7.532 1.00 92.69 105 ASP A CA 1
ATOM 812 C C . ASP A 1 105 ? -14.121 2.592 6.630 1.00 92.69 105 ASP A C 1
ATOM 814 O O . ASP A 1 105 ? -13.774 3.237 5.637 1.00 92.69 105 ASP A O 1
ATOM 818 N N . ILE A 1 106 ? -13.475 1.496 7.030 1.00 90.50 106 ILE A N 1
ATOM 819 C CA . ILE A 1 106 ? -12.507 0.768 6.208 1.00 90.50 106 ILE A CA 1
ATOM 820 C C . ILE A 1 106 ? -13.260 -0.379 5.529 1.00 90.50 106 ILE A C 1
ATOM 822 O O . ILE A 1 106 ? -13.977 -1.126 6.196 1.00 90.50 106 ILE A O 1
ATOM 826 N N . HIS A 1 107 ? -13.074 -0.544 4.219 1.00 79.12 107 HIS A N 1
ATOM 827 C CA . HIS A 1 107 ? -13.705 -1.621 3.458 1.00 79.12 107 HIS A CA 1
ATOM 828 C C . HIS A 1 107 ? -13.267 -3.003 3.976 1.00 79.12 107 HIS A C 1
ATOM 830 O O . HIS A 1 107 ? -12.082 -3.251 4.183 1.00 79.12 107 HIS A O 1
ATOM 836 N N . ILE A 1 108 ? -14.219 -3.928 4.135 1.00 65.81 108 ILE A N 1
ATOM 837 C CA . ILE A 1 108 ? -13.966 -5.278 4.681 1.00 65.81 108 ILE A CA 1
ATOM 838 C C . ILE A 1 108 ? -13.183 -6.156 3.683 1.00 65.81 108 ILE A C 1
ATOM 840 O O . ILE A 1 108 ? -12.444 -7.055 4.078 1.00 65.81 108 ILE A O 1
ATOM 844 N N . HIS A 1 109 ? -13.283 -5.861 2.385 1.00 74.94 109 HIS A N 1
ATOM 845 C CA . HIS A 1 109 ? -12.660 -6.636 1.308 1.00 74.94 109 HIS A CA 1
ATOM 846 C C . HIS A 1 109 ? -11.397 -5.963 0.769 1.00 74.94 109 HIS A C 1
ATOM 848 O O . HIS A 1 109 ? -11.279 -5.676 -0.418 1.00 74.94 109 HIS A O 1
ATOM 854 N N . LEU A 1 110 ? -10.448 -5.676 1.659 1.00 83.62 110 LEU A N 1
ATOM 855 C CA . LEU A 1 110 ? -9.106 -5.283 1.239 1.00 83.62 110 LEU A CA 1
ATOM 856 C C . LEU A 1 110 ? -8.322 -6.511 0.741 1.00 83.62 110 LEU A C 1
ATOM 858 O O . LEU A 1 110 ? -8.495 -7.598 1.305 1.00 83.62 110 LEU A O 1
ATOM 862 N N . PRO A 1 111 ? -7.411 -6.346 -0.234 1.00 87.75 111 PRO A N 1
ATOM 863 C CA . PRO A 1 111 ? -6.507 -7.411 -0.661 1.00 87.75 111 PRO A CA 1
ATOM 864 C C . PRO A 1 111 ? -5.702 -7.984 0.510 1.00 87.75 111 PRO A C 1
ATOM 866 O O . PRO A 1 111 ? -5.203 -7.230 1.345 1.00 87.75 111 PRO A O 1
ATOM 869 N N . GLU A 1 112 ? -5.536 -9.306 0.584 1.00 87.44 112 GLU A N 1
ATOM 870 C CA . GLU A 1 112 ? -4.747 -9.936 1.657 1.00 87.44 112 GLU A CA 1
ATOM 871 C C . GLU A 1 112 ? -3.272 -9.539 1.637 1.00 87.44 112 GLU A C 1
ATOM 873 O O . GLU A 1 112 ? -2.642 -9.408 2.687 1.00 87.44 112 GLU A O 1
ATOM 878 N N . THR A 1 113 ? -2.736 -9.309 0.440 1.00 90.31 113 THR A N 1
ATOM 879 C CA . THR A 1 113 ? -1.321 -8.999 0.227 1.00 90.31 113 THR A CA 1
ATOM 880 C C . THR A 1 113 ? -0.973 -7.532 0.446 1.00 90.31 113 THR A C 1
ATOM 882 O O . THR A 1 113 ? 0.162 -7.140 0.196 1.00 90.31 113 THR A O 1
ATOM 885 N N . VAL A 1 114 ? -1.929 -6.706 0.882 1.00 93.94 114 VAL A N 1
ATOM 886 C CA . VAL A 1 114 ? -1.702 -5.274 1.077 1.00 93.94 114 VAL A CA 1
ATOM 887 C C . VAL A 1 114 ? -0.601 -5.023 2.107 1.00 93.94 114 VAL A C 1
ATOM 889 O O . VAL A 1 114 ? -0.611 -5.592 3.199 1.00 93.94 114 VAL A O 1
ATOM 892 N N . THR A 1 115 ? 0.337 -4.146 1.759 1.00 96.25 115 THR A N 1
ATOM 893 C CA . THR A 1 115 ? 1.456 -3.748 2.619 1.00 96.25 115 THR A CA 1
ATOM 894 C C . THR A 1 115 ? 1.326 -2.317 3.123 1.00 96.25 115 THR A C 1
ATOM 896 O O . THR A 1 115 ? 1.805 -2.011 4.217 1.00 96.25 115 THR A O 1
ATOM 899 N N . GLU A 1 116 ? 0.612 -1.451 2.402 1.00 97.25 116 GLU A N 1
ATOM 900 C CA . GLU A 1 116 ? 0.355 -0.073 2.822 1.00 97.25 116 GLU A CA 1
ATOM 901 C C . GLU A 1 116 ? -1.109 0.328 2.595 1.00 97.25 116 GLU A C 1
ATOM 903 O O . GLU A 1 116 ? -1.656 0.181 1.501 1.00 97.25 116 GLU A O 1
ATOM 908 N N . LEU A 1 117 ? -1.740 0.878 3.634 1.00 97.56 117 LEU A N 1
ATOM 909 C CA . LEU A 1 117 ? -3.100 1.415 3.586 1.00 97.56 117 LEU A CA 1
ATOM 910 C C . LEU A 1 117 ? -3.088 2.907 3.895 1.00 97.56 117 LEU A C 1
ATOM 912 O O . LEU A 1 117 ? -2.650 3.318 4.972 1.00 97.56 117 LEU A O 1
ATOM 916 N N . ASN A 1 118 ? -3.632 3.714 2.985 1.00 97.94 118 ASN A N 1
ATOM 917 C CA . ASN A 1 118 ? -3.811 5.143 3.202 1.00 97.94 118 ASN A CA 1
ATOM 918 C C . ASN A 1 118 ? -5.292 5.536 3.174 1.00 97.94 118 ASN A C 1
ATOM 920 O O . ASN A 1 118 ? -5.915 5.573 2.119 1.00 97.94 118 ASN A O 1
ATOM 924 N N . TYR A 1 119 ? -5.824 5.877 4.343 1.00 97.75 119 TYR A N 1
ATOM 925 C CA . TYR A 1 119 ? -7.184 6.366 4.569 1.00 97.75 119 TYR A CA 1
ATOM 926 C C . TYR A 1 119 ? -7.191 7.806 5.106 1.00 97.75 119 TYR A C 1
ATOM 928 O O . TYR A 1 119 ? -8.162 8.231 5.737 1.00 97.75 119 TYR A O 1
ATOM 936 N N . GLU A 1 120 ? -6.117 8.566 4.880 1.00 98.50 120 GLU A N 1
ATOM 937 C CA . GLU A 1 120 ? -5.998 9.951 5.337 1.00 98.50 120 GLU A CA 1
ATOM 938 C C . GLU A 1 120 ? -7.155 10.834 4.843 1.00 98.50 120 GLU A C 1
ATOM 940 O O . GLU A 1 120 ? -7.619 10.706 3.711 1.00 98.50 120 GLU A O 1
ATOM 945 N N . GLU A 1 121 ? -7.589 11.774 5.686 1.00 98.31 121 GLU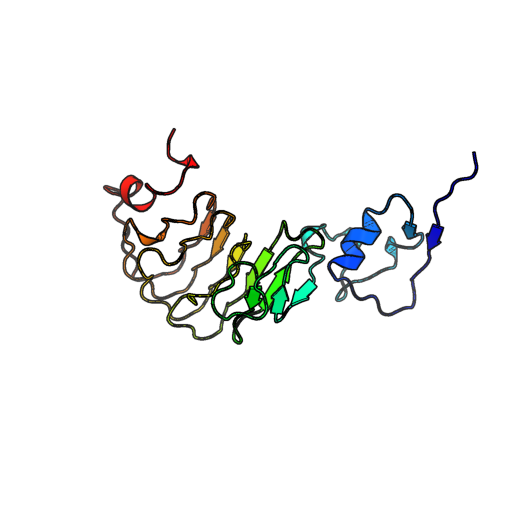 A N 1
ATOM 946 C CA . GLU A 1 121 ? -8.568 12.804 5.311 1.00 98.31 121 GLU A CA 1
ATOM 947 C C . GLU A 1 121 ? -9.913 12.204 4.861 1.00 98.31 121 GLU A C 1
ATOM 949 O O . GLU A 1 121 ? -10.449 12.499 3.793 1.00 98.31 121 GLU A O 1
ATOM 954 N N . ASN A 1 122 ? -10.454 11.330 5.709 1.00 98.00 122 ASN A N 1
ATOM 955 C CA . ASN A 1 122 ? -11.798 10.770 5.598 1.00 98.00 122 ASN A CA 1
ATOM 956 C C . ASN A 1 122 ? -12.620 11.091 6.862 1.00 98.00 122 ASN A C 1
ATOM 958 O O . ASN A 1 122 ? -12.200 11.851 7.735 1.00 98.00 122 ASN A O 1
ATOM 962 N N . ASN A 1 123 ? -13.823 10.527 6.958 1.00 97.56 123 ASN A N 1
ATOM 963 C CA . ASN A 1 123 ? -14.770 10.751 8.048 1.00 97.56 123 ASN A CA 1
ATOM 964 C C . ASN A 1 123 ? -14.870 9.546 8.996 1.00 97.56 123 ASN A C 1
ATOM 966 O O . ASN A 1 123 ? -15.896 9.370 9.652 1.00 97.56 123 ASN A O 1
ATOM 970 N N . ILE A 1 124 ? -13.829 8.712 9.082 1.00 97.00 124 ILE A N 1
ATOM 971 C CA . ILE A 1 124 ? -13.856 7.490 9.892 1.00 97.00 124 ILE A CA 1
ATOM 972 C C . ILE A 1 124 ? -13.933 7.868 11.371 1.00 97.00 124 ILE A C 1
ATOM 974 O O . ILE A 1 124 ? -13.046 8.541 11.897 1.00 97.00 124 ILE A O 1
ATOM 978 N N . GLU A 1 125 ? -14.992 7.434 12.052 1.00 95.81 125 GLU A N 1
ATOM 979 C CA . GLU A 1 125 ? -15.192 7.702 13.485 1.00 95.81 125 GLU A CA 1
ATOM 980 C C . GLU A 1 125 ? -14.806 6.527 14.384 1.00 95.81 125 GLU A C 1
ATOM 982 O O . GLU A 1 125 ? -14.439 6.710 15.552 1.00 95.81 125 GLU A O 1
ATOM 987 N N . GLN A 1 126 ? -14.937 5.313 13.856 1.00 93.19 126 GLN A N 1
ATOM 988 C CA . GLN A 1 126 ? -14.729 4.067 14.578 1.00 93.19 126 GLN A CA 1
ATOM 989 C C . GLN A 1 126 ? -14.122 3.037 13.635 1.00 93.19 126 GLN A C 1
ATOM 991 O O . GLN A 1 126 ? -14.483 2.961 12.463 1.00 93.19 126 GLN A O 1
ATOM 996 N N . LEU A 1 127 ? -13.216 2.231 14.173 1.00 93.69 127 LEU A N 1
ATOM 997 C CA . LEU A 1 127 ? -12.693 1.052 13.500 1.00 93.69 127 LEU A CA 1
ATOM 998 C C . LEU A 1 127 ? -13.394 -0.167 14.086 1.00 93.69 127 LEU A C 1
ATOM 1000 O O . LEU A 1 127 ? -13.532 -0.273 15.307 1.00 93.69 127 LEU A O 1
ATOM 1004 N N . GLN A 1 128 ? -13.844 -1.069 13.219 1.00 92.00 128 GLN A N 1
ATOM 1005 C CA . GLN A 1 128 ? -14.444 -2.317 13.670 1.00 92.00 128 GLN A CA 1
ATOM 1006 C C . GLN A 1 128 ? -13.370 -3.206 14.323 1.00 92.00 128 GLN A C 1
ATOM 1008 O O . GLN A 1 128 ? -12.218 -3.204 13.874 1.00 92.00 128 GLN A O 1
ATOM 1013 N N . PRO A 1 129 ? -13.715 -3.979 15.369 1.00 90.94 129 PRO A N 1
ATOM 1014 C CA . PRO A 1 129 ? -12.836 -5.031 15.868 1.00 90.94 129 PRO A CA 1
ATOM 1015 C C . PRO A 1 129 ? -12.433 -5.962 14.723 1.00 90.94 129 PRO A C 1
ATOM 1017 O O . PRO A 1 129 ? -13.266 -6.260 13.866 1.00 90.94 129 PRO A O 1
ATOM 1020 N N . PHE A 1 130 ? -11.183 -6.430 14.710 1.00 91.19 130 PHE A N 1
ATOM 1021 C CA . PHE A 1 130 ? -10.703 -7.399 13.719 1.00 91.19 130 PHE A CA 1
ATOM 1022 C C . PHE A 1 130 ? -10.755 -6.925 12.253 1.00 91.19 130 PHE A C 1
ATOM 1024 O O . PHE A 1 130 ? -10.662 -7.741 11.337 1.00 91.19 130 PHE A O 1
ATOM 1031 N N . VAL A 1 131 ? -10.862 -5.614 12.000 1.00 92.06 131 VAL A N 1
ATOM 1032 C CA . VAL A 1 131 ? -10.952 -5.049 10.638 1.00 92.06 131 VAL A CA 1
ATOM 1033 C C . VAL A 1 131 ? -9.739 -5.378 9.755 1.00 92.06 131 VAL A C 1
ATOM 1035 O O . VAL A 1 131 ? -9.852 -5.389 8.533 1.00 92.06 131 VAL A O 1
ATOM 1038 N N . PHE A 1 132 ? -8.591 -5.701 10.355 1.00 92.50 132 PHE A N 1
ATOM 1039 C CA . PHE A 1 132 ? -7.376 -6.099 9.639 1.00 92.50 132 PHE A CA 1
ATOM 1040 C C . PHE A 1 132 ? -7.096 -7.610 9.683 1.00 92.50 132 PHE A C 1
ATOM 1042 O O . PHE A 1 132 ? -5.965 -8.037 9.444 1.00 92.50 132 PHE A O 1
ATOM 1049 N N . VAL A 1 133 ? -8.098 -8.449 9.966 1.00 90.38 133 VAL A N 1
ATOM 1050 C CA . VAL A 1 133 ? -7.934 -9.908 9.883 1.00 90.38 133 VAL A CA 1
ATOM 1051 C C . VAL A 1 133 ? -7.481 -10.335 8.484 1.00 90.38 133 VAL A C 1
ATOM 1053 O O . VAL A 1 133 ? -7.949 -9.835 7.460 1.00 90.38 133 VAL A O 1
ATOM 1056 N N . GLY A 1 134 ? -6.499 -11.240 8.456 1.00 88.88 134 GLY A N 1
ATOM 1057 C CA . GLY A 1 134 ? -5.861 -11.728 7.232 1.00 88.88 134 GLY A CA 1
ATOM 1058 C C . GLY A 1 134 ? -4.814 -10.779 6.638 1.00 88.88 134 GLY A C 1
ATOM 1059 O O . GLY A 1 134 ? -4.074 -11.182 5.748 1.00 88.88 134 GLY A O 1
ATOM 1060 N N . LYS A 1 135 ? -4.670 -9.545 7.142 1.00 92.31 135 LYS A N 1
ATOM 1061 C CA . LYS A 1 135 ? -3.732 -8.537 6.609 1.00 92.31 135 LYS A CA 1
ATOM 1062 C C . LYS A 1 135 ? -2.350 -8.651 7.235 1.00 92.31 135 LYS A C 1
ATOM 1064 O O . LYS A 1 135 ? -1.754 -7.676 7.684 1.00 92.31 135 LYS A O 1
ATOM 1069 N N . ASN A 1 136 ? -1.820 -9.870 7.230 1.00 91.44 136 ASN A N 1
ATOM 1070 C CA . ASN A 1 136 ? -0.553 -10.193 7.877 1.00 91.44 136 ASN A CA 1
ATOM 1071 C C . ASN A 1 136 ? 0.636 -9.466 7.241 1.00 91.44 136 ASN A C 1
ATOM 1073 O O . ASN A 1 136 ? 1.651 -9.303 7.907 1.00 91.44 136 ASN A O 1
ATOM 1077 N N . LEU A 1 137 ? 0.530 -9.049 5.975 1.00 93.25 137 LEU A N 1
ATOM 1078 C CA . LEU A 1 137 ? 1.585 -8.327 5.260 1.00 93.25 137 LEU A CA 1
ATOM 1079 C C . LEU A 1 137 ? 1.500 -6.804 5.417 1.00 93.25 137 LEU A C 1
ATOM 1081 O O . LEU A 1 137 ? 2.397 -6.117 4.943 1.00 93.25 137 LEU A O 1
ATOM 1085 N N . LEU A 1 138 ? 0.476 -6.274 6.095 1.00 95.38 138 LEU A N 1
ATOM 1086 C CA . LEU A 1 138 ? 0.324 -4.837 6.300 1.00 95.38 138 LEU A CA 1
ATOM 1087 C C . LEU A 1 138 ? 1.474 -4.300 7.158 1.00 95.38 138 LEU A C 1
ATOM 1089 O O . LEU A 1 138 ? 1.659 -4.766 8.277 1.00 95.38 138 LEU A O 1
ATOM 1093 N N . ILE A 1 139 ? 2.206 -3.309 6.647 1.00 95.75 139 ILE A N 1
ATOM 1094 C CA . ILE A 1 139 ? 3.360 -2.667 7.296 1.00 95.75 139 ILE A CA 1
ATOM 1095 C C . ILE A 1 139 ? 3.029 -1.242 7.724 1.00 95.75 139 ILE A C 1
ATOM 1097 O O . ILE A 1 139 ? 3.438 -0.828 8.811 1.00 95.75 139 ILE A O 1
ATOM 1101 N N . LYS A 1 140 ? 2.302 -0.491 6.888 1.00 97.00 140 LYS A N 1
ATOM 1102 C CA . LYS A 1 140 ? 1.975 0.916 7.147 1.00 97.00 140 LYS A CA 1
ATOM 1103 C C . LYS A 1 140 ? 0.480 1.174 7.063 1.00 97.00 140 LYS A C 1
ATOM 1105 O O . LYS A 1 140 ? -0.174 0.797 6.091 1.00 97.00 140 LYS A O 1
ATOM 1110 N N . LEU A 1 141 ? -0.042 1.881 8.057 1.00 97.44 141 LEU A N 1
ATOM 1111 C CA . LEU A 1 141 ? -1.432 2.310 8.126 1.00 97.44 141 LEU A CA 1
ATOM 1112 C C . LEU A 1 141 ? -1.504 3.810 8.405 1.00 97.44 141 LEU A C 1
ATOM 1114 O O . LEU A 1 141 ? -1.154 4.274 9.492 1.00 97.44 141 LEU A O 1
ATOM 1118 N N . ASN A 1 142 ? -2.010 4.573 7.441 1.00 98.44 142 ASN A N 1
ATOM 1119 C CA . ASN A 1 142 ? -2.274 5.995 7.604 1.00 98.44 142 ASN A CA 1
ATOM 1120 C C . ASN A 1 142 ? -3.774 6.250 7.788 1.00 98.44 142 ASN A C 1
ATOM 1122 O O . ASN A 1 142 ? -4.569 6.064 6.871 1.00 98.44 142 ASN A O 1
ATOM 1126 N N . LEU A 1 143 ? -4.144 6.700 8.985 1.00 97.94 143 LEU A N 1
ATOM 1127 C CA . LEU A 1 143 ? -5.493 7.101 9.391 1.00 97.94 143 LEU A CA 1
ATOM 1128 C C . LEU A 1 143 ? -5.522 8.568 9.843 1.00 97.94 143 LEU A C 1
ATOM 1130 O O . LEU A 1 143 ? -6.410 8.986 10.596 1.00 97.94 143 LEU A O 1
ATOM 1134 N N . ALA A 1 144 ? -4.541 9.364 9.417 1.00 98.50 144 ALA A N 1
ATOM 1135 C CA . ALA A 1 144 ? -4.448 10.758 9.806 1.00 98.50 144 ALA A CA 1
ATOM 1136 C C . ALA A 1 144 ? -5.673 11.564 9.349 1.00 98.50 144 ALA A C 1
ATOM 1138 O O . ALA A 1 144 ? -6.323 11.238 8.355 1.00 98.50 144 ALA A O 1
ATOM 1139 N N . LYS A 1 145 ? -5.984 12.641 10.076 1.00 98.31 145 LYS A N 1
ATOM 1140 C CA . LYS A 1 145 ? -7.079 13.576 9.746 1.00 98.31 145 LYS A CA 1
ATOM 1141 C C . LYS A 1 145 ? -8.442 12.888 9.555 1.00 98.31 145 LYS A C 1
ATOM 1143 O O . LYS A 1 145 ? -9.205 13.267 8.674 1.00 98.31 145 LYS A O 1
ATOM 1148 N N . ASN A 1 146 ? -8.732 11.887 10.378 1.00 98.38 146 ASN A N 1
ATOM 1149 C CA . ASN A 1 146 ? -10.061 11.295 10.504 1.00 98.38 146 ASN A CA 1
ATOM 1150 C C . ASN A 1 146 ? -10.760 11.810 11.778 1.00 98.38 146 ASN A C 1
ATOM 1152 O O . ASN A 1 146 ? -10.280 12.726 12.456 1.00 98.38 146 ASN A O 1
ATOM 1156 N N . ASN A 1 147 ? -11.906 11.219 12.114 1.00 97.56 147 ASN A N 1
ATOM 1157 C CA . ASN A 1 147 ? -12.720 11.566 13.277 1.00 97.56 147 ASN A CA 1
ATOM 1158 C C . ASN A 1 147 ? -12.703 10.465 14.351 1.00 97.56 147 ASN A C 1
ATOM 1160 O O . ASN A 1 147 ? -13.650 10.367 15.135 1.00 97.56 147 ASN A O 1
ATOM 1164 N N . ILE A 1 148 ? -11.649 9.641 14.397 1.00 97.25 148 ILE A N 1
ATOM 1165 C CA . ILE A 1 148 ? -11.572 8.469 15.274 1.00 97.25 148 ILE A CA 1
ATOM 1166 C C . ILE A 1 148 ? -11.626 8.920 16.735 1.00 97.25 148 ILE A C 1
ATOM 1168 O O . ILE A 1 148 ? -10.907 9.833 17.143 1.00 97.25 148 ILE A O 1
ATOM 1172 N N . LYS A 1 149 ? -12.496 8.284 17.527 1.00 94.94 149 LYS A N 1
ATOM 1173 C CA . LYS A 1 149 ? -12.729 8.655 18.937 1.00 94.94 149 LYS A CA 1
ATOM 1174 C C . LYS A 1 149 ? -12.050 7.705 19.920 1.00 94.94 149 LYS A C 1
ATOM 1176 O O . LYS A 1 149 ? -11.447 8.148 20.892 1.00 94.94 149 LYS A O 1
ATOM 1181 N N . ASN A 1 150 ? -12.136 6.405 19.656 1.00 91.25 150 ASN A N 1
ATOM 1182 C CA . ASN A 1 150 ? -11.641 5.352 20.538 1.00 91.25 150 ASN A CA 1
ATOM 1183 C C . ASN A 1 150 ? -10.971 4.249 19.718 1.00 91.25 150 ASN A C 1
ATOM 1185 O O . ASN A 1 150 ? -11.346 4.015 18.570 1.00 91.25 150 ASN A O 1
ATOM 1189 N N . LEU A 1 151 ? -10.033 3.543 20.347 1.00 92.12 151 LEU A N 1
ATOM 1190 C CA . LEU A 1 151 ? -9.432 2.322 19.822 1.00 92.12 151 LEU A CA 1
ATOM 1191 C C . LEU A 1 151 ? -9.541 1.217 20.879 1.00 92.12 151 LEU A C 1
ATOM 1193 O O . LEU A 1 151 ? -9.315 1.471 22.063 1.00 92.12 151 LEU A O 1
ATOM 1197 N N . THR A 1 152 ? -9.893 0.009 20.452 1.00 90.44 152 THR A N 1
ATOM 1198 C CA . THR A 1 152 ? -9.869 -1.216 21.255 1.00 90.44 152 THR A CA 1
ATOM 1199 C C . THR A 1 152 ? -8.659 -2.072 20.874 1.00 90.44 152 THR A C 1
ATOM 1201 O O . THR A 1 152 ? -8.119 -1.949 19.775 1.00 90.44 152 THR A O 1
ATOM 1204 N N . ASN A 1 153 ? -8.234 -2.941 21.790 1.00 87.19 153 ASN A N 1
ATOM 1205 C CA . ASN A 1 153 ? -7.123 -3.885 21.611 1.00 87.19 153 ASN A CA 1
ATOM 1206 C C . ASN A 1 153 ? -7.301 -4.833 20.412 1.00 87.19 153 ASN A C 1
ATOM 1208 O O . ASN A 1 153 ? -6.316 -5.252 19.813 1.00 87.19 153 ASN A O 1
ATOM 1212 N N . ASP A 1 154 ? -8.544 -5.111 20.023 1.00 91.38 154 ASP A N 1
ATOM 1213 C CA . ASP A 1 154 ? -8.853 -6.084 18.973 1.00 91.38 154 ASP A CA 1
ATOM 1214 C C . ASP A 1 154 ? -8.740 -5.526 17.539 1.00 91.38 154 ASP A C 1
ATOM 1216 O O . ASP A 1 154 ? -8.811 -6.280 16.569 1.00 91.38 154 ASP A O 1
ATOM 1220 N N . ILE A 1 155 ? -8.592 -4.205 17.365 1.00 92.94 155 ILE A N 1
ATOM 1221 C CA . ILE A 1 155 ? -8.605 -3.566 16.033 1.00 92.94 155 ILE A CA 1
ATOM 1222 C C . ILE A 1 155 ? -7.421 -4.024 15.181 1.00 92.94 155 ILE A C 1
ATOM 1224 O O . ILE A 1 155 ? -7.598 -4.348 14.010 1.00 92.94 155 ILE A O 1
ATOM 1228 N N . PHE A 1 156 ? -6.220 -4.054 15.761 1.00 92.19 156 PHE A N 1
ATOM 1229 C CA . PHE A 1 156 ? -4.982 -4.362 15.036 1.00 92.19 156 PHE A CA 1
ATOM 1230 C C . PHE A 1 156 ? -4.690 -5.867 14.949 1.00 92.19 156 PHE A C 1
ATOM 1232 O O . PHE A 1 156 ? -3.690 -6.280 14.359 1.00 92.19 156 PHE A O 1
ATOM 1239 N N . CYS A 1 157 ? -5.559 -6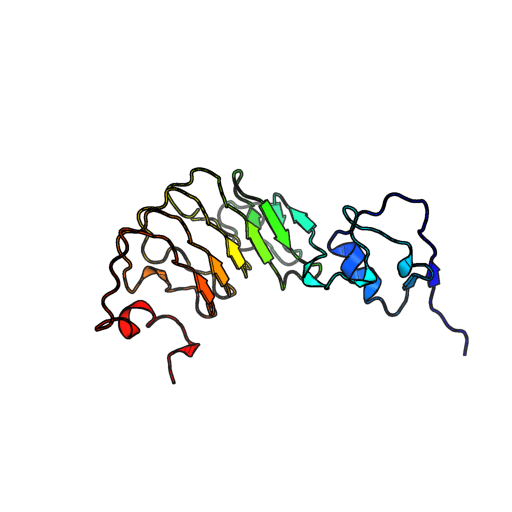.707 15.513 1.00 91.50 157 CYS A N 1
ATOM 1240 C CA . CYS A 1 157 ? -5.414 -8.151 15.433 1.00 91.50 157 CYS A CA 1
ATOM 1241 C C . CYS A 1 157 ? -5.604 -8.636 13.990 1.00 91.50 157 CYS A C 1
ATOM 1243 O O . CYS A 1 157 ? -6.599 -8.325 13.338 1.00 91.50 157 CYS A O 1
ATOM 1245 N N . GLY A 1 158 ? -4.619 -9.390 13.494 1.00 89.56 158 GLY A N 1
ATOM 1246 C CA . GLY A 1 158 ? -4.523 -9.812 12.091 1.00 89.56 158 GLY A CA 1
ATOM 1247 C C . GLY A 1 158 ? -3.532 -9.008 11.243 1.00 89.56 158 GLY A C 1
ATOM 1248 O O . GLY A 1 158 ? -3.118 -9.493 10.195 1.00 89.56 158 GLY A O 1
ATOM 1249 N N . ALA A 1 159 ? -3.072 -7.847 11.725 1.00 92.94 159 ALA A N 1
ATOM 1250 C CA . ALA A 1 159 ? -2.031 -7.039 11.087 1.00 92.94 159 ALA A CA 1
ATOM 1251 C C . ALA A 1 159 ? -0.656 -7.267 11.739 1.00 92.94 159 ALA A C 1
ATOM 1253 O O . ALA A 1 159 ? -0.016 -6.343 12.232 1.00 92.94 159 ALA A O 1
ATOM 1254 N N . SER A 1 160 ? -0.200 -8.522 11.796 1.00 90.00 160 SER A N 1
ATOM 1255 C CA . SER A 1 160 ? 0.967 -8.907 12.607 1.00 90.00 160 SER A CA 1
ATOM 1256 C C . SER A 1 160 ? 2.283 -8.192 12.268 1.00 90.00 160 SER A C 1
ATOM 1258 O O . SER A 1 160 ? 3.152 -8.125 13.136 1.00 90.00 160 SER A O 1
ATOM 1260 N N . ASN A 1 161 ? 2.436 -7.684 11.041 1.00 92.19 161 ASN A N 1
ATOM 1261 C CA . ASN A 1 161 ? 3.633 -6.979 10.572 1.00 92.19 161 ASN A CA 1
ATOM 1262 C C . ASN A 1 161 ? 3.460 -5.450 10.529 1.00 92.19 161 ASN A C 1
ATOM 1264 O O . ASN A 1 161 ? 4.257 -4.774 9.883 1.00 92.19 161 ASN A O 1
ATOM 1268 N N . LEU A 1 162 ? 2.439 -4.885 11.175 1.00 93.62 162 LEU A N 1
ATOM 1269 C CA . LEU A 1 162 ? 2.145 -3.453 11.106 1.00 93.62 162 LEU A CA 1
ATOM 1270 C C . LEU A 1 162 ? 3.155 -2.645 11.918 1.00 93.62 162 LEU A C 1
ATOM 1272 O O . LEU A 1 162 ? 3.004 -2.578 13.120 1.00 93.62 162 LEU A O 1
ATOM 1276 N N . HIS A 1 163 ? 4.148 -2.004 11.302 1.00 92.50 163 HIS A N 1
ATOM 1277 C CA . HIS A 1 163 ? 5.208 -1.275 12.018 1.00 92.50 163 HIS A CA 1
ATOM 1278 C C . HIS A 1 163 ? 4.942 0.227 12.158 1.00 92.50 163 HIS A C 1
ATOM 1280 O O . HIS A 1 163 ? 5.472 0.868 13.066 1.00 92.50 163 HIS A O 1
ATOM 1286 N N . GLU A 1 164 ? 4.144 0.804 11.260 1.00 95.00 164 GLU A N 1
ATOM 1287 C CA . GLU A 1 164 ? 3.904 2.243 11.211 1.00 95.00 164 GLU A CA 1
ATOM 1288 C C . GLU A 1 164 ? 2.405 2.538 11.222 1.00 95.00 164 GLU A C 1
ATOM 1290 O O . GLU A 1 164 ? 1.666 2.126 10.329 1.00 95.00 164 GLU A O 1
ATOM 1295 N N . ILE A 1 165 ? 1.955 3.279 12.236 1.00 94.88 165 ILE A N 1
ATOM 1296 C CA . ILE A 1 165 ? 0.562 3.703 12.369 1.00 94.88 165 ILE A CA 1
ATOM 1297 C C . ILE A 1 165 ? 0.531 5.218 12.539 1.00 94.88 165 ILE A C 1
ATOM 1299 O O . ILE A 1 165 ? 1.006 5.754 13.541 1.00 94.88 165 ILE A O 1
ATOM 1303 N N . ASN A 1 166 ? -0.082 5.915 11.586 1.00 97.75 166 ASN A N 1
ATOM 1304 C CA . ASN A 1 166 ? -0.305 7.350 11.677 1.00 97.75 166 ASN A CA 1
ATOM 1305 C C . ASN A 1 166 ? -1.758 7.645 12.071 1.00 97.75 166 ASN A C 1
ATOM 1307 O O . ASN A 1 166 ? -2.676 7.517 11.266 1.00 97.75 166 ASN A O 1
ATOM 1311 N N . LEU A 1 167 ? -1.957 8.080 13.316 1.00 96.50 167 LEU A N 1
ATOM 1312 C CA . LEU A 1 167 ? -3.253 8.507 13.868 1.00 96.50 167 LEU A CA 1
ATOM 1313 C C . LEU A 1 167 ? -3.327 10.027 14.085 1.00 96.50 167 LEU A C 1
ATOM 1315 O O . LEU A 1 167 ? -4.229 10.519 14.770 1.00 96.50 167 LEU A O 1
ATOM 1319 N N . SER A 1 168 ? -2.378 10.787 13.532 1.00 97.62 168 SER A N 1
ATOM 1320 C CA . SER A 1 168 ? -2.293 12.233 13.746 1.00 97.62 168 SER A CA 1
ATOM 1321 C C . SER A 1 168 ? -3.572 12.960 13.316 1.00 97.62 168 SER A C 1
ATOM 1323 O O . SER A 1 168 ? -4.307 12.533 12.429 1.00 97.62 168 SER A O 1
ATOM 1325 N N . TYR A 1 169 ? -3.865 14.084 13.968 1.00 97.50 169 TYR A N 1
ATOM 1326 C CA . TYR A 1 169 ? -5.025 14.927 13.658 1.00 97.50 169 TYR A CA 1
ATOM 1327 C C . TYR A 1 169 ? -6.413 14.271 13.832 1.00 97.50 169 TYR A C 1
ATOM 1329 O O . TYR A 1 169 ? -7.402 14.869 13.417 1.00 97.50 169 TYR A O 1
ATOM 1337 N N . ASN A 1 170 ? -6.526 13.133 14.529 1.00 97.31 170 ASN A N 1
ATOM 1338 C CA . ASN A 1 170 ? -7.803 12.631 15.053 1.00 97.31 170 ASN A CA 1
ATOM 1339 C C . ASN A 1 170 ? -8.155 13.366 16.358 1.00 97.31 170 ASN A C 1
ATOM 1341 O O . ASN A 1 170 ? -7.825 12.925 17.455 1.00 97.31 170 ASN A O 1
ATOM 1345 N N . ARG A 1 171 ? -8.786 14.542 16.249 1.00 94.56 171 ARG A N 1
ATOM 1346 C CA . ARG A 1 171 ? -8.923 15.508 17.367 1.00 94.56 171 ARG A CA 1
ATOM 1347 C C . ARG A 1 171 ? -9.691 14.995 18.589 1.00 94.56 171 ARG A C 1
ATOM 1349 O O . ARG A 1 171 ? -9.521 15.545 19.671 1.00 94.56 171 ARG A O 1
ATOM 1356 N N . ASN A 1 172 ? -10.529 13.978 18.409 1.00 93.69 172 ASN A N 1
ATOM 1357 C CA . ASN A 1 172 ? -11.346 13.394 19.472 1.00 93.69 172 ASN A CA 1
ATOM 1358 C C . ASN A 1 172 ? -10.780 12.065 19.997 1.00 93.69 172 ASN A C 1
ATOM 1360 O O . ASN A 1 172 ? -11.408 11.444 20.853 1.00 93.69 172 ASN A O 1
ATOM 1364 N N . LEU A 1 173 ? -9.627 11.623 19.483 1.00 95.00 173 LEU A N 1
ATOM 1365 C CA . LEU A 1 173 ? -9.019 10.357 19.860 1.00 95.00 173 LEU A CA 1
ATOM 1366 C C . LEU A 1 173 ? -8.413 10.450 21.259 1.00 95.00 173 LEU A C 1
ATOM 1368 O O . LEU A 1 173 ? -7.465 11.199 21.494 1.00 95.00 173 LEU A O 1
ATOM 1372 N N . MET A 1 174 ? -8.929 9.642 22.180 1.00 90.31 174 MET A N 1
ATOM 1373 C CA . MET A 1 174 ? -8.368 9.504 23.522 1.00 90.31 174 MET A CA 1
ATOM 1374 C C . MET A 1 174 ? -7.538 8.224 23.622 1.00 90.31 174 MET A C 1
ATOM 1376 O O . MET A 1 174 ? -8.079 7.122 23.571 1.00 90.31 174 MET A O 1
ATOM 1380 N N . ILE A 1 175 ? -6.225 8.363 23.828 1.00 86.75 175 ILE A N 1
ATOM 1381 C CA . ILE A 1 175 ? -5.319 7.231 24.073 1.00 86.75 175 ILE A CA 1
ATOM 1382 C C . ILE A 1 175 ? -4.919 7.227 25.547 1.00 86.75 175 ILE A C 1
ATOM 1384 O O . ILE A 1 175 ? -4.299 8.168 26.044 1.00 86.75 175 ILE A O 1
ATOM 1388 N N . LYS A 1 176 ? -5.256 6.145 26.256 1.00 87.19 176 LYS A N 1
ATOM 1389 C CA . LYS A 1 176 ? -4.784 5.912 27.624 1.00 87.19 176 LYS A CA 1
ATOM 1390 C C . LYS A 1 176 ? -3.441 5.193 27.577 1.00 87.19 176 LYS A C 1
ATOM 1392 O O . LYS A 1 176 ? -3.390 3.999 27.297 1.00 87.19 176 LYS A O 1
ATOM 1397 N N . LEU A 1 177 ? -2.366 5.906 27.912 1.00 83.06 177 LEU A N 1
ATOM 1398 C CA . LEU A 1 177 ? -1.013 5.332 27.946 1.00 83.06 177 LEU A CA 1
ATOM 1399 C C . LEU A 1 177 ? -0.881 4.161 28.932 1.00 83.06 177 LEU A C 1
ATOM 1401 O O . LEU A 1 177 ? -0.056 3.283 28.717 1.00 83.06 177 LEU A O 1
ATOM 1405 N N . SER A 1 178 ? -1.723 4.109 29.971 1.00 85.56 178 SER A N 1
ATOM 1406 C CA . SER A 1 178 ? -1.753 3.000 30.935 1.00 85.56 178 SER A CA 1
ATOM 1407 C C . SER A 1 178 ? -2.038 1.637 30.296 1.00 85.56 178 SER A C 1
ATOM 1409 O O . SER A 1 178 ? -1.619 0.625 30.841 1.00 85.56 178 SER A O 1
ATOM 1411 N N . ASN A 1 179 ? -2.727 1.612 29.151 1.00 80.38 179 ASN A N 1
ATOM 1412 C CA . ASN A 1 179 ? -3.163 0.392 28.468 1.00 80.38 179 ASN A CA 1
ATOM 1413 C C . ASN A 1 179 ? -2.589 0.316 27.043 1.00 80.38 179 ASN A C 1
ATOM 1415 O O . ASN A 1 179 ? -3.117 -0.394 26.192 1.00 80.38 179 ASN A O 1
ATOM 1419 N N . ILE A 1 180 ? -1.516 1.060 26.750 1.00 85.25 180 ILE A N 1
ATOM 1420 C CA . ILE A 1 180 ? -0.961 1.119 25.391 1.00 85.25 180 ILE A CA 1
ATOM 1421 C C . ILE A 1 180 ? -0.421 -0.237 24.920 1.00 85.25 180 ILE A C 1
ATOM 1423 O O . ILE A 1 180 ? -0.570 -0.583 23.754 1.00 85.25 180 ILE A O 1
ATOM 1427 N N . ASN A 1 181 ? 0.117 -1.043 25.838 1.00 85.88 181 ASN A N 1
ATOM 1428 C CA . ASN A 1 181 ? 0.572 -2.399 25.529 1.00 85.88 181 ASN A CA 1
ATOM 1429 C C . ASN A 1 181 ? -0.602 -3.329 25.198 1.00 85.88 181 ASN A C 1
ATOM 1431 O O . ASN A 1 181 ? -0.488 -4.162 24.309 1.00 85.88 181 ASN A O 1
ATOM 1435 N N . GLU A 1 182 ? -1.745 -3.170 25.873 1.00 86.12 182 GLU A N 1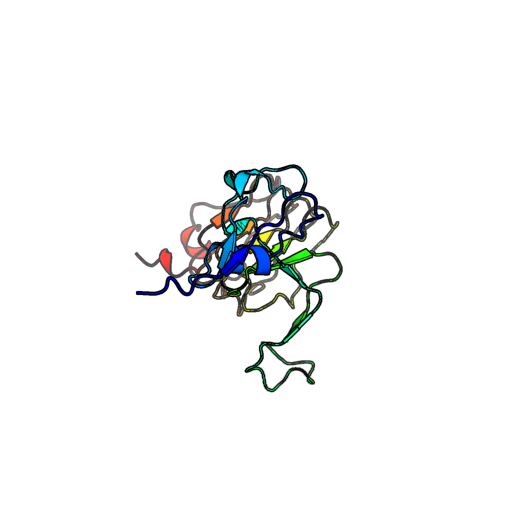
ATOM 1436 C CA . GLU A 1 182 ? -2.957 -3.936 25.559 1.00 86.12 182 GLU A CA 1
ATOM 1437 C C . GLU A 1 182 ? -3.482 -3.561 24.172 1.00 86.12 182 GLU A C 1
ATOM 1439 O O . GLU A 1 182 ? -3.820 -4.446 23.389 1.00 86.12 182 GLU A O 1
ATOM 1444 N N . LEU A 1 183 ? -3.485 -2.262 23.845 1.00 87.00 183 LEU A N 1
ATOM 1445 C CA . LEU A 1 183 ? -3.942 -1.747 22.554 1.00 87.00 183 LEU A CA 1
ATOM 1446 C C . LEU A 1 183 ? -3.199 -2.374 21.362 1.00 87.00 183 LEU A C 1
ATOM 1448 O O . LEU A 1 183 ? -3.808 -2.611 20.323 1.00 87.00 183 LEU A O 1
ATOM 1452 N N . PHE A 1 184 ? -1.904 -2.647 21.516 1.00 88.56 184 PHE A N 1
ATOM 1453 C CA . PHE A 1 184 ? -1.048 -3.197 20.461 1.00 88.56 184 PHE A CA 1
ATOM 1454 C C . PHE A 1 184 ? -0.603 -4.642 20.723 1.00 88.56 184 PHE A C 1
ATOM 1456 O O . PHE A 1 184 ? 0.309 -5.136 20.068 1.00 88.56 184 PHE A O 1
ATOM 1463 N N . SER A 1 185 ? -1.259 -5.338 21.653 1.00 86.81 185 SER A N 1
ATOM 1464 C CA . SER A 1 185 ? -0.888 -6.695 22.088 1.00 86.81 185 SER A CA 1
ATOM 1465 C C . SER A 1 185 ? -0.889 -7.744 20.971 1.00 86.81 185 SER A C 1
ATOM 1467 O O . SER A 1 185 ? -0.201 -8.752 21.075 1.00 86.81 185 SER A O 1
ATOM 1469 N N . CYS A 1 186 ? -1.622 -7.503 19.884 1.00 86.00 186 CYS A N 1
ATOM 1470 C CA . CYS A 1 186 ? -1.645 -8.373 18.709 1.00 86.00 186 CYS A CA 1
ATOM 1471 C C . CYS A 1 186 ? -0.483 -8.148 17.715 1.00 86.00 186 CYS A C 1
ATOM 1473 O O . CYS A 1 186 ? -0.399 -8.859 16.707 1.00 86.00 186 CYS A O 1
ATOM 1475 N N . LEU A 1 187 ? 0.387 -7.159 17.947 1.00 84.62 187 LEU A N 1
ATOM 1476 C CA . LEU A 1 187 ? 1.508 -6.831 17.066 1.00 84.62 187 LEU A CA 1
ATOM 1477 C C . LEU A 1 187 ? 2.770 -7.588 17.510 1.00 84.62 187 LEU A C 1
ATOM 1479 O O . LEU A 1 187 ? 3.305 -7.349 18.590 1.00 84.62 187 LEU A O 1
ATOM 1483 N N . LYS A 1 188 ? 3.265 -8.498 16.658 1.00 70.75 188 LYS A N 1
ATOM 1484 C CA . LYS A 1 188 ? 4.299 -9.494 17.018 1.00 70.75 188 LYS A CA 1
ATOM 1485 C C . LYS A 1 188 ? 5.634 -8.896 17.466 1.00 70.75 188 LYS A C 1
ATOM 1487 O O . LYS A 1 188 ? 6.376 -9.524 18.207 1.00 70.75 188 LYS A O 1
ATOM 1492 N N . TYR A 1 189 ? 5.975 -7.700 16.999 1.00 66.00 189 TYR A N 1
ATOM 1493 C CA . TYR A 1 189 ? 7.272 -7.074 17.277 1.00 66.00 189 TYR A CA 1
ATOM 1494 C C . TYR A 1 189 ? 7.326 -6.348 18.635 1.00 66.00 189 TYR A C 1
ATOM 1496 O O . TYR A 1 189 ? 8.396 -5.887 19.024 1.00 66.00 189 TYR A O 1
ATOM 1504 N N . LEU A 1 190 ? 6.204 -6.256 19.361 1.00 55.88 190 LEU A N 1
ATOM 1505 C CA . LEU A 1 190 ? 6.152 -5.757 20.743 1.00 55.88 190 LEU A CA 1
ATOM 1506 C C . LEU A 1 190 ? 6.328 -6.874 21.790 1.00 55.88 190 LEU A C 1
ATOM 1508 O O . LEU A 1 190 ? 6.271 -6.596 22.984 1.00 55.88 190 LEU A O 1
ATOM 1512 N N . GLU A 1 191 ? 6.557 -8.124 21.371 1.00 50.88 191 GLU A N 1
ATOM 1513 C CA . GLU A 1 191 ? 6.783 -9.275 22.263 1.00 50.88 191 GLU A CA 1
ATOM 1514 C C . GLU A 1 191 ? 8.216 -9.354 22.852 1.00 50.88 191 GLU A C 1
ATOM 1516 O O . GLU A 1 191 ? 8.623 -10.419 23.321 1.00 50.88 191 GLU A O 1
ATOM 1521 N N . TYR A 1 192 ? 8.983 -8.254 22.862 1.00 43.19 192 TYR A N 1
ATOM 1522 C CA . TYR A 1 192 ? 10.347 -8.193 23.419 1.00 43.19 192 TYR A CA 1
ATOM 1523 C C . TYR A 1 192 ? 10.459 -7.300 24.657 1.00 43.19 192 TYR A C 1
ATOM 1525 O O . TYR A 1 192 ? 10.105 -6.102 24.565 1.00 43.19 192 TYR A O 1
#

Sequence (192 aa):
MINNTLQLSLHGNPIICDCWFGSILNSSFINITDLSLLQCNSHSIMNMSQDNFLCSYSQYCASDCSCCDFEACDCHSVCPSECLCLHDSSWLNHIVQCQQRNLFDIHIHLPETVTELNYEENNIEQLQPFVFVGKNLLIKLNLAKNNIKNLTNDIFCGASNLHEINLSYNRNLMIKLSNINELFSCLKYLEY

Secondary structure (DSSP, 8-state):
----PEEE--TTSPPP-SHHHHHHHT-SSEEETTGGG-EETTEEGGG--GGG--EEESEEE-TT-S-TTSSS-TTEEEPPTTSEEEE-TTSSSEEEE-TTS--SS--S---TT--EEE--SS----PPTTTTTT-TT--EEE-TTS------TTTTTT-TT--EEE-TT-TT----GGGHHHHTTT-GGG--

Radius of gyration: 20.29 Å; chains: 1; bounding box: 50×37×59 Å

pLDDT: mean 89.47, std 8.62, range [43.19, 98.5]

Foldseek 3Di:
DDQQAAEDEDAPDDDDQALVVLVQPVDPRYDHPPQQRDDDPNHRPVPDDSVVHKDWDQWDADPPFPQCVDPPGLRIAGQDPQWTWIAHPVLLATEIGNDPRQDQEDDLRHRLSHQYYAHAHYAHAEYDFCSQASNCNHAEYEPAQYQHAEAALRRCANPQNHNYYHHHNNVNHDDDPVCVCSNPVNHNVSPD